Protein 2FI1 (pdb70)

Structure (mmCIF, N/CA/C/O backbone):
data_2FI1
#
_entry.id   2FI1
#
_cell.length_a   71.417
_cell.length_b   71.417
_cell.length_c   104.790
_cell.angle_alpha   90.00
_cell.angle_beta   90.00
_cell.angle_gamma   90.00
#
_symmetry.space_group_name_H-M   'I 41'
#
loop_
_entity.id
_entity.type
_entity.pdbx_description
1 polymer 'hydrolase, haloacid dehalogenase-like family'
2 non-polymer 'CALCIUM ION'
3 water water
#
loop_
_atom_site.group_PDB
_atom_site.id
_atom_site.type_symbol
_atom_site.label_atom_id
_atom_site.label_alt_id
_atom_site.label_comp_id
_atom_site.label_asym_id
_atom_site.label_entity_id
_atom_site.label_seq_id
_atom_site.pdbx_PDB_ins_code
_atom_site.Cartn_x
_atom_site.Cartn_y
_atom_site.Cartn_z
_atom_site.occupancy
_atom_site.B_iso_or_equiv
_atom_site.auth_seq_id
_atom_site.auth_comp_id
_atom_site.auth_asym_id
_atom_site.auth_atom_id
_atom_site.pdbx_PDB_model_num
ATOM 1 N N . MET A 1 4 ? 44.056 -5.833 -10.189 1.00 23.49 4 MET A N 1
ATOM 2 C CA . MET A 1 4 ? 44.519 -4.714 -9.307 1.00 23.21 4 MET A CA 1
ATOM 3 C C . MET A 1 4 ? 44.493 -5.167 -7.847 1.00 22.79 4 MET A C 1
ATOM 4 O O . MET A 1 4 ? 43.432 -5.201 -7.225 1.00 23.54 4 MET A O 1
ATOM 9 N N . LYS A 1 5 ? 45.667 -5.473 -7.303 1.00 22.12 5 LYS A N 1
ATOM 10 C CA . LYS A 1 5 ? 45.776 -6.230 -6.047 1.00 21.84 5 LYS A CA 1
ATOM 11 C C . LYS A 1 5 ? 45.320 -5.448 -4.803 1.00 19.61 5 LYS A C 1
ATOM 12 O O . LYS A 1 5 ? 44.705 -6.016 -3.898 1.00 20.90 5 LYS A O 1
ATOM 18 N N . TYR A 1 6 ? 45.609 -4.151 -4.768 1.00 15.76 6 TYR A N 1
ATOM 19 C CA . TYR A 1 6 ? 45.298 -3.318 -3.608 1.00 13.80 6 TYR A CA 1
ATOM 20 C C . TYR A 1 6 ? 44.534 -2.084 -4.034 1.00 12.52 6 TYR A C 1
ATOM 21 O O . TYR A 1 6 ? 44.777 -1.558 -5.112 1.00 12.52 6 TYR A O 1
ATOM 30 N N . HIS A 1 7 ? 43.640 -1.610 -3.168 1.00 11.64 7 HIS A N 1
ATOM 31 C CA . HIS A 1 7 ? 42.868 -0.390 -3.419 1.00 11.66 7 HIS A CA 1
ATOM 32 C C . HIS A 1 7 ? 43.554 0.841 -2.832 1.00 10.68 7 HIS A C 1
ATOM 33 O O . HIS A 1 7 ? 43.557 1.906 -3.448 1.00 10.24 7 HIS A O 1
ATOM 40 N N . ASP A 1 8 ? 44.118 0.673 -1.639 1.00 9.37 8 ASP A N 1
ATOM 41 C CA . ASP A 1 8 ? 44.658 1.768 -0.844 1.00 9.38 8 ASP A CA 1
ATOM 42 C C . ASP A 1 8 ? 46.149 1.585 -0.601 1.00 8.75 8 ASP A C 1
ATOM 43 O O . ASP A 1 8 ? 46.617 0.478 -0.343 1.00 9.27 8 ASP A O 1
ATOM 48 N N . TYR A 1 9 ? 46.877 2.689 -0.693 1.00 7.87 9 TYR A N 1
ATOM 49 C CA . TYR A 1 9 ? 48.323 2.700 -0.650 1.00 7.88 9 TYR A CA 1
ATOM 50 C C . TYR A 1 9 ? 48.733 3.721 0.401 1.00 7.74 9 TYR A C 1
ATOM 51 O O . TYR A 1 9 ? 48.413 4.899 0.267 1.00 8.12 9 TYR A O 1
ATOM 60 N N . ILE A 1 10 ? 49.384 3.255 1.462 1.00 7.62 10 ILE A N 1
ATOM 61 C CA . ILE A 1 10 ? 49.834 4.130 2.526 1.00 7.90 10 ILE A CA 1
ATOM 62 C C . ILE A 1 10 ? 51.343 4.277 2.382 1.00 7.55 10 ILE A C 1
ATOM 63 O O . ILE A 1 10 ? 52.096 3.329 2.622 1.00 7.81 10 ILE A O 1
ATOM 68 N N . TRP A 1 11 ? 51.763 5.475 2.008 1.00 7.28 11 TRP A N 1
ATOM 69 C CA . TRP A 1 11 ? 53.131 5.759 1.626 1.00 7.24 11 TRP A CA 1
ATOM 70 C C . TRP A 1 11 ? 53.941 6.410 2.729 1.00 7.94 11 TRP A C 1
ATOM 71 O O . TRP A 1 11 ? 53.407 7.065 3.627 1.00 8.17 11 TRP A O 1
ATOM 82 N N . ASP A 1 12 ? 55.233 6.208 2.587 1.00 8.00 12 ASP A N 1
ATOM 83 C CA . ASP A 1 12 ? 56.303 6.866 3.310 1.00 8.53 12 ASP A CA 1
ATOM 84 C C . ASP A 1 12 ? 56.900 7.905 2.349 1.00 8.71 12 ASP A C 1
ATOM 85 O O . ASP A 1 12 ? 56.920 7.686 1.143 1.00 9.01 12 ASP A O 1
ATOM 90 N N . LEU A 1 13 ? 57.375 9.034 2.869 1.00 8.95 13 LEU A N 1
ATOM 91 C CA . LEU A 1 13 ? 57.919 10.093 2.033 1.00 9.77 13 LEU A CA 1
ATOM 92 C C . LEU A 1 13 ? 59.417 9.867 1.803 1.00 9.57 13 LEU A C 1
ATOM 93 O O . LEU A 1 13 ? 59.812 9.358 0.774 1.00 9.13 13 LEU A O 1
ATOM 98 N N . GLY A 1 14 ? 60.247 10.207 2.782 1.00 9.84 14 GLY A N 1
ATOM 99 C CA . GLY A 1 14 ? 61.694 10.104 2.617 1.00 10.14 14 GLY A CA 1
ATOM 100 C C . GLY A 1 14 ? 62.127 8.678 2.363 1.00 9.62 14 GLY A C 1
ATOM 101 O O . GLY A 1 14 ? 61.759 7.773 3.111 1.00 10.15 14 GLY A O 1
ATOM 102 N N . GLY A 1 15 ? 62.911 8.471 1.312 1.00 9.34 15 GLY A N 1
ATOM 103 C CA . GLY A 1 15 ? 63.440 7.152 0.984 1.00 9.20 15 GLY A CA 1
ATOM 104 C C . GLY A 1 15 ? 62.511 6.250 0.181 1.00 9.25 15 GLY A C 1
ATOM 105 O O . GLY A 1 15 ? 62.912 5.153 -0.220 1.00 9.99 15 GLY A O 1
ATOM 106 N N . THR A 1 16 ? 61.284 6.711 -0.068 1.00 8.93 16 THR A N 1
ATOM 107 C CA . THR A 1 16 ? 60.291 5.932 -0.807 1.00 9.20 16 THR A CA 1
ATOM 108 C C . THR A 1 16 ? 59.762 6.769 -1.974 1.00 9.11 16 THR A C 1
ATOM 109 O O . THR A 1 16 ? 59.979 6.426 -3.131 1.00 9.89 16 THR A O 1
ATOM 113 N N . LEU A 1 17 ? 59.085 7.875 -1.681 1.00 8.70 17 LEU A N 1
ATOM 114 C CA . LEU A 1 17 ? 58.654 8.801 -2.739 1.00 9.24 17 LEU A CA 1
ATOM 115 C C . LEU A 1 17 ? 59.687 9.893 -2.997 1.00 9.16 17 LEU A C 1
ATOM 116 O O . LEU A 1 17 ? 59.943 10.255 -4.141 1.00 8.79 17 LEU A O 1
ATOM 121 N N . LEU A 1 18 ? 60.257 10.415 -1.915 1.00 8.83 18 LEU A N 1
ATOM 122 C CA . LEU A 1 18 ? 61.214 11.523 -1.975 1.00 8.45 18 LEU A CA 1
ATOM 123 C C . LEU A 1 18 ? 62.630 10.993 -1.815 1.00 8.59 18 LEU A C 1
ATOM 124 O O . LEU A 1 18 ? 62.925 10.308 -0.835 1.00 8.75 18 LEU A O 1
ATOM 129 N N . ASP A 1 19 ? 63.493 11.305 -2.785 1.00 8.38 19 ASP A N 1
ATOM 130 C CA . ASP A 1 19 ? 64.906 10.941 -2.708 1.00 8.91 19 ASP A CA 1
ATOM 131 C C . ASP A 1 19 ? 65.637 12.033 -1.916 1.00 9.13 19 ASP A C 1
ATOM 132 O O . ASP A 1 19 ? 66.406 12.829 -2.465 1.00 9.09 19 ASP A O 1
ATOM 137 N N . ASN A 1 20 ? 65.386 12.072 -0.611 1.00 8.96 20 ASN A N 1
ATOM 138 C CA . ASN A 1 20 ? 66.021 13.078 0.231 1.00 9.02 20 ASN A CA 1
ATOM 139 C C . ASN A 1 20 ? 67.532 12.896 0.284 1.00 9.16 20 ASN A C 1
ATOM 140 O O . ASN A 1 20 ? 68.262 13.876 0.459 1.00 8.91 20 ASN A O 1
ATOM 145 N N . TYR A 1 21 ? 68.026 11.671 0.142 1.00 8.77 21 TYR A N 1
ATOM 146 C CA . TYR A 1 21 ? 69.476 11.493 0.192 1.00 9.30 21 TYR A CA 1
ATOM 147 C C . TYR A 1 21 ? 70.153 12.087 -1.029 1.00 8.89 21 TYR A C 1
ATOM 148 O O . TYR A 1 21 ? 71.328 12.440 -0.959 1.00 8.53 21 TYR A O 1
ATOM 157 N N . GLU A 1 22 ? 69.433 12.247 -2.137 1.00 8.86 22 GLU A N 1
ATOM 158 C CA . GLU A 1 22 ? 70.039 12.880 -3.316 1.00 9.05 22 GLU A CA 1
ATOM 159 C C . GLU A 1 22 ? 70.289 14.370 -3.099 1.00 9.44 22 GLU A C 1
ATOM 160 O O . GLU A 1 22 ? 71.371 14.877 -3.405 1.00 9.55 22 GLU A O 1
ATOM 166 N N . THR A 1 23 ? 69.294 15.080 -2.583 1.00 9.30 23 THR A N 1
ATOM 167 C CA . THR A 1 23 ? 69.471 16.495 -2.310 1.00 9.85 23 THR A CA 1
ATOM 168 C C . THR A 1 23 ? 70.515 16.715 -1.205 1.00 9.72 23 THR A C 1
ATOM 169 O O . THR A 1 23 ? 71.329 17.641 -1.275 1.00 10.30 23 THR A O 1
ATOM 173 N N . SER A 1 24 ? 70.516 15.855 -0.190 1.00 8.81 24 SER A N 1
ATOM 174 C CA . SER A 1 24 ? 71.502 15.960 0.873 1.00 8.79 24 SER A CA 1
ATOM 175 C C . SER A 1 24 ? 72.908 15.668 0.358 1.00 8.90 24 SER A C 1
ATOM 176 O O . SER A 1 24 ? 73.853 16.373 0.708 1.00 8.43 24 SER A O 1
ATOM 179 N N . THR A 1 25 ? 73.044 14.666 -0.504 1.00 8.66 25 THR A N 1
ATOM 180 C CA . THR A 1 25 ? 74.346 14.343 -1.097 1.00 8.97 25 THR A CA 1
ATOM 181 C C . THR A 1 25 ? 74.869 15.510 -1.928 1.00 9.17 25 THR A C 1
ATOM 182 O O . THR A 1 25 ? 76.040 15.882 -1.823 1.00 9.27 25 THR A O 1
ATOM 186 N N . ALA A 1 26 ? 74.010 16.101 -2.741 1.00 9.81 26 ALA A N 1
ATOM 187 C CA . ALA A 1 26 ? 74.421 17.241 -3.543 1.00 10.05 26 ALA A CA 1
ATOM 188 C C . ALA A 1 26 ? 74.954 18.347 -2.645 1.00 10.23 26 ALA A C 1
ATOM 189 O O . ALA A 1 26 ? 76.029 18.901 -2.902 1.00 11.01 26 ALA A O 1
ATOM 191 N N . ALA A 1 27 ? 74.229 18.648 -1.573 1.00 10.23 27 ALA A N 1
ATOM 192 C CA . ALA A 1 27 ? 74.659 19.678 -0.616 1.00 10.08 27 ALA A CA 1
ATOM 193 C C . ALA A 1 27 ? 75.956 19.294 0.110 1.00 9.93 27 ALA A C 1
ATOM 194 O O . ALA A 1 27 ? 76.817 20.138 0.340 1.00 10.05 27 ALA A O 1
ATOM 196 N N . PHE A 1 28 ? 76.108 18.023 0.465 1.00 9.50 28 PHE A N 1
ATOM 197 C CA . PHE A 1 28 ? 77.278 17.567 1.208 1.00 10.07 28 PHE A CA 1
ATOM 198 C C . PHE A 1 28 ? 78.533 17.640 0.329 1.00 10.65 28 PHE A C 1
ATOM 199 O O . PHE A 1 28 ? 79.588 18.116 0.758 1.00 10.83 28 PHE A O 1
ATOM 207 N N . VAL A 1 29 ? 78.409 17.188 -0.912 1.00 10.93 29 VAL A N 1
ATOM 208 C CA . VAL A 1 29 ? 79.520 17.237 -1.867 1.00 11.91 29 VAL A CA 1
ATOM 209 C C . VAL A 1 29 ? 79.919 18.692 -2.138 1.00 12.77 29 VAL A C 1
ATOM 210 O O . VAL A 1 29 ? 81.110 19.023 -2.144 1.00 12.69 29 VAL A O 1
ATOM 214 N N . GLU A 1 30 ? 78.947 19.575 -2.337 1.00 13.70 30 GLU A N 1
ATOM 215 C CA . GLU A 1 30 ? 79.286 20.969 -2.608 1.00 15.74 30 GLU A CA 1
ATOM 216 C C . GLU A 1 30 ? 79.922 21.639 -1.389 1.00 15.00 30 GLU A C 1
ATOM 217 O O . GLU A 1 30 ? 80.831 22.469 -1.532 1.00 15.76 30 GLU A O 1
ATOM 223 N N . THR A 1 31 ? 79.486 21.266 -0.190 1.00 14.13 31 THR A N 1
ATOM 224 C CA . THR A 1 31 ? 80.081 21.808 1.037 1.00 13.53 31 THR A CA 1
ATOM 225 C C . THR A 1 31 ? 81.530 21.314 1.208 1.00 13.61 31 THR A C 1
ATOM 226 O O . THR A 1 31 ? 82.417 22.105 1.545 1.00 14.24 31 THR A O 1
ATOM 230 N N . LEU A 1 32 ? 81.787 20.032 0.955 1.00 13.34 32 LEU A N 1
ATOM 231 C CA . LEU A 1 32 ? 83.161 19.514 0.946 1.00 13.50 32 LEU A CA 1
ATOM 232 C C . LEU A 1 32 ? 84.071 20.305 0.004 1.00 14.43 32 LEU A C 1
ATOM 233 O O . LEU A 1 32 ? 85.229 20.587 0.346 1.00 14.54 32 LEU A O 1
ATOM 238 N N . ALA A 1 33 ? 83.547 20.682 -1.157 1.00 15.22 33 ALA A N 1
ATOM 239 C CA . ALA A 1 33 ? 84.348 21.393 -2.159 1.00 16.33 33 ALA A CA 1
ATOM 240 C C . ALA A 1 33 ? 84.810 22.755 -1.647 1.00 17.38 33 ALA A C 1
ATOM 241 O O . ALA A 1 33 ? 85.872 23.234 -2.051 1.00 17.53 33 ALA A O 1
ATOM 243 N N . LEU A 1 34 ? 84.034 23.370 -0.757 1.00 18.21 34 LEU A N 1
ATOM 244 C CA . LEU A 1 34 ? 84.422 24.648 -0.136 1.00 19.22 34 LEU A CA 1
ATOM 245 C C . LEU A 1 34 ? 85.721 24.519 0.651 1.00 19.52 34 LEU A C 1
ATOM 246 O O . LEU A 1 34 ? 86.455 25.503 0.811 1.00 20.47 34 LEU A O 1
ATOM 251 N N . TYR A 1 35 ? 85.997 23.319 1.152 1.00 19.69 35 TYR A N 1
ATOM 252 C CA . TYR A 1 35 ? 87.221 23.038 1.900 1.00 19.86 35 TYR A CA 1
ATOM 253 C C . TYR A 1 35 ? 88.308 22.398 1.024 1.00 20.00 35 TYR A C 1
ATOM 254 O O . TYR A 1 35 ? 89.335 21.941 1.537 1.00 21.02 35 TYR A O 1
ATOM 263 N N . GLY A 1 36 ? 88.089 22.371 -0.290 1.00 20.04 36 GLY A N 1
ATOM 264 C CA . GLY A 1 36 ? 89.046 21.784 -1.223 1.00 20.06 36 GLY A CA 1
ATOM 265 C C . GLY A 1 36 ? 89.028 20.267 -1.273 1.00 20.15 36 GLY A C 1
ATOM 266 O O . GLY A 1 36 ? 89.989 19.644 -1.733 1.00 20.48 36 GLY A O 1
ATOM 267 N N . ILE A 1 37 ? 87.928 19.665 -0.822 1.00 19.53 37 ILE A N 1
ATOM 268 C CA . ILE A 1 37 ? 87.813 18.217 -0.751 1.00 19.07 37 ILE A CA 1
ATOM 269 C C . ILE A 1 37 ? 86.814 17.708 -1.779 1.00 18.32 37 ILE A C 1
ATOM 270 O O . ILE A 1 37 ? 85.721 18.252 -1.914 1.00 18.04 37 ILE A O 1
ATOM 275 N N . THR A 1 38 ? 87.216 16.665 -2.506 1.00 17.81 38 THR A N 1
ATOM 276 C CA . THR A 1 38 ? 86.356 15.986 -3.463 1.00 17.59 38 THR A CA 1
ATOM 277 C C . THR A 1 38 ? 86.033 14.587 -2.950 1.00 16.27 38 THR A C 1
ATOM 278 O O . THR A 1 38 ? 86.929 13.827 -2.610 1.00 16.45 38 THR A O 1
ATOM 282 N N . GLN A 1 39 ? 84.743 14.259 -2.882 1.00 14.73 39 GLN A N 1
ATOM 283 C CA . GLN A 1 39 ? 84.308 12.887 -2.632 1.00 13.83 39 GLN A CA 1
ATOM 284 C C . GLN A 1 39 ? 83.204 12.549 -3.612 1.00 13.02 39 GLN A C 1
ATOM 285 O O . GLN A 1 39 ? 82.448 13.422 -4.045 1.00 13.09 39 GLN A O 1
ATOM 291 N N . ASP A 1 40 ? 83.115 11.273 -3.954 1.00 11.40 40 ASP A N 1
ATOM 292 C CA . ASP A 1 40 ? 82.172 10.815 -4.960 1.00 10.64 40 ASP A CA 1
ATOM 293 C C . ASP A 1 40 ? 80.741 10.708 -4.428 1.00 10.47 40 ASP A C 1
ATOM 294 O O . ASP A 1 40 ? 80.503 10.441 -3.246 1.00 9.67 40 ASP A O 1
ATOM 299 N N . HIS A 1 41 ? 79.797 10.890 -5.340 1.00 10.01 41 HIS A N 1
ATOM 300 C CA . HIS A 1 41 ? 78.374 10.823 -5.049 1.00 9.87 41 HIS A CA 1
ATOM 301 C C . HIS A 1 41 ? 77.963 9.567 -4.291 1.00 9.76 41 HIS A C 1
ATOM 302 O O . HIS A 1 41 ? 77.308 9.647 -3.251 1.00 9.41 41 HIS A O 1
ATOM 309 N N . ASP A 1 42 ? 78.318 8.396 -4.814 1.00 8.98 42 ASP A N 1
AT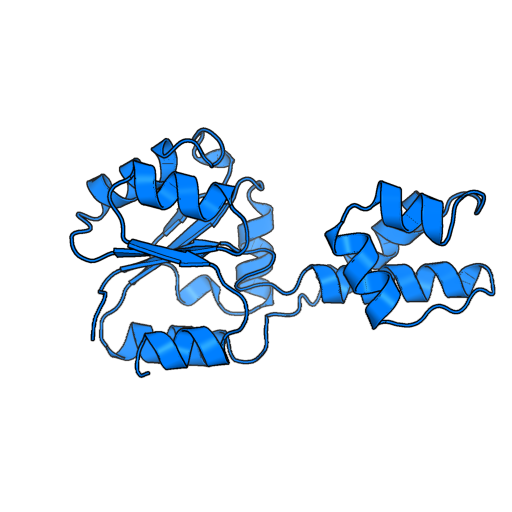OM 310 C CA . ASP A 1 42 ? 77.778 7.157 -4.268 1.00 9.35 42 ASP A CA 1
ATOM 311 C C . ASP A 1 42 ? 78.274 6.897 -2.846 1.00 8.82 42 ASP A C 1
ATOM 312 O O . ASP A 1 42 ? 77.523 6.384 -2.022 1.00 8.99 42 ASP A O 1
ATOM 317 N N . SER A 1 43 ? 79.520 7.256 -2.555 1.00 8.44 43 SER A N 1
ATOM 318 C CA . SER A 1 43 ? 80.064 7.082 -1.203 1.00 8.55 43 SER A CA 1
ATOM 319 C C . SER A 1 43 ? 79.364 7.980 -0.203 1.00 8.54 43 SER A C 1
ATOM 320 O O . SER A 1 43 ? 79.030 7.546 0.900 1.00 8.46 43 SER A O 1
ATOM 323 N N . VAL A 1 44 ? 79.177 9.236 -0.588 1.00 8.30 44 VAL A N 1
ATOM 324 C CA . VAL A 1 44 ? 78.533 10.215 0.280 1.00 8.38 44 VAL A CA 1
ATOM 325 C C . VAL A 1 44 ? 77.068 9.834 0.521 1.00 8.29 44 VAL A C 1
ATOM 326 O O . VAL A 1 44 ? 76.584 9.889 1.656 1.00 8.43 44 VAL A O 1
ATOM 330 N N . TYR A 1 45 ? 76.382 9.413 -0.529 1.00 8.29 45 TYR A N 1
ATOM 331 C CA . TYR A 1 45 ? 74.983 9.018 -0.444 1.00 8.26 45 TYR A CA 1
ATOM 332 C C . TYR A 1 45 ? 74.826 7.857 0.535 1.00 8.91 45 TYR A C 1
ATOM 333 O O . TYR A 1 45 ? 73.967 7.875 1.425 1.00 8.75 45 TYR A O 1
ATOM 342 N N . GLN A 1 46 ? 75.661 6.834 0.388 1.00 8.28 46 GLN A N 1
ATOM 343 C CA . GLN A 1 46 ? 75.581 5.683 1.268 1.00 8.63 46 GLN A CA 1
ATOM 344 C C . GLN A 1 46 ? 75.906 6.062 2.702 1.00 8.57 46 GLN A C 1
ATOM 345 O O . GLN A 1 46 ? 75.251 5.588 3.639 1.00 9.12 46 GLN A O 1
ATOM 351 N N . ALA A 1 47 ? 76.911 6.909 2.889 1.00 8.22 47 ALA A N 1
ATOM 352 C CA . ALA A 1 47 ? 77.274 7.345 4.236 1.00 8.49 47 ALA A CA 1
ATOM 353 C C . ALA A 1 47 ? 76.128 8.094 4.911 1.00 8.82 47 ALA A C 1
ATOM 354 O O . ALA A 1 47 ? 75.850 7.865 6.094 1.00 9.37 47 ALA A O 1
ATOM 356 N N . LEU A 1 48 ? 75.491 9.006 4.188 1.00 8.61 48 LEU A N 1
ATOM 357 C CA . LEU A 1 48 ? 74.337 9.736 4.729 1.00 9.09 48 LEU A CA 1
ATOM 358 C C . LEU A 1 48 ? 73.184 8.801 5.072 1.00 10.22 48 LEU A C 1
ATOM 359 O O . LEU A 1 48 ? 72.464 9.026 6.047 1.00 10.24 48 LEU A O 1
ATOM 364 N N . LYS A 1 49 ? 73.018 7.731 4.299 1.00 10.82 49 LYS A N 1
ATOM 365 C CA . LYS A 1 49 ? 71.973 6.739 4.578 1.00 12.46 49 LYS A CA 1
ATOM 366 C C . LYS A 1 49 ? 72.219 6.016 5.893 1.00 12.14 49 LYS A C 1
ATOM 367 O O . LYS A 1 49 ? 71.259 5.560 6.543 1.00 13.91 49 LYS A O 1
ATOM 373 N N . VAL A 1 50 ? 73.482 5.888 6.284 1.00 11.35 50 VAL A N 1
ATOM 374 C CA . VAL A 1 50 ? 73.826 5.399 7.618 1.00 11.52 50 VAL A CA 1
ATOM 375 C C . VAL A 1 50 ? 73.392 6.468 8.627 1.00 11.10 50 VAL A C 1
ATOM 376 O O . VAL A 1 50 ? 72.443 6.254 9.397 1.00 11.73 50 VAL A O 1
ATOM 380 N N . SER A 1 51 ? 74.076 7.609 8.625 1.00 10.06 51 SER A N 1
ATOM 381 C CA . SER A 1 51 ? 73.693 8.748 9.478 1.00 9.94 51 SER A CA 1
ATOM 382 C C . SER A 1 51 ? 74.526 9.948 9.106 1.00 9.56 51 SER A C 1
ATOM 383 O O . SER A 1 51 ? 75.612 9.824 8.526 1.00 9.49 51 SER A O 1
ATOM 386 N N . THR A 1 52 ? 74.037 11.131 9.454 1.00 9.12 52 THR A N 1
ATOM 387 C CA . THR A 1 52 ? 74.822 12.332 9.228 1.00 9.18 52 THR A CA 1
ATOM 388 C C . THR A 1 52 ? 76.096 12.335 10.079 1.00 9.36 52 THR A C 1
ATOM 389 O O . THR A 1 52 ? 77.156 12.680 9.574 1.00 9.38 52 THR A O 1
ATOM 393 N N . PRO A 1 53 ? 76.014 11.952 11.363 1.00 9.87 53 PRO A N 1
ATOM 394 C CA . PRO A 1 53 ? 77.269 11.884 12.108 1.00 10.20 53 PRO A CA 1
ATOM 395 C C . PRO A 1 53 ? 78.311 10.944 11.480 1.00 9.71 53 PRO A C 1
ATOM 396 O O . PRO A 1 53 ? 79.504 11.264 11.490 1.00 10.57 53 PRO A O 1
ATOM 400 N N . PHE A 1 54 ? 77.871 9.817 10.922 1.00 9.72 54 PHE A N 1
ATOM 401 C CA . PHE A 1 54 ? 78.816 8.905 10.260 1.00 9.60 54 PHE A CA 1
ATOM 402 C C . PHE A 1 54 ? 79.445 9.561 9.027 1.00 9.55 54 PHE A C 1
ATOM 403 O O . PHE A 1 54 ? 80.657 9.451 8.808 1.00 9.90 54 PHE A O 1
ATOM 411 N N . ALA A 1 55 ? 78.630 10.245 8.233 1.00 9.09 55 ALA A N 1
ATOM 412 C CA . ALA A 1 55 ? 79.147 10.916 7.050 1.00 9.09 55 ALA A CA 1
ATOM 413 C C . ALA A 1 55 ? 80.157 12.001 7.427 1.00 9.51 55 ALA A C 1
ATOM 414 O O . ALA A 1 55 ? 81.197 12.145 6.786 1.00 9.39 55 ALA A O 1
ATOM 416 N N . ILE A 1 56 ? 79.851 12.783 8.458 1.00 10.10 56 ILE A N 1
ATOM 417 C CA . ILE A 1 56 ? 80.764 13.843 8.897 1.00 10.83 56 ILE A CA 1
ATOM 418 C C . ILE A 1 56 ? 82.045 13.276 9.499 1.00 11.79 56 ILE A C 1
ATOM 419 O O . ILE A 1 56 ? 83.130 13.749 9.189 1.00 11.97 56 ILE A O 1
ATOM 424 N N . GLU A 1 57 ? 81.935 12.256 10.336 1.00 12.49 57 GLU A N 1
ATOM 425 C CA 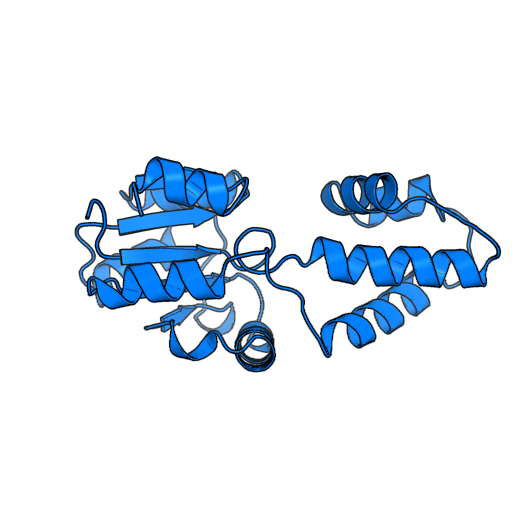. GLU A 1 57 ? 83.151 11.661 10.902 1.00 13.91 57 GLU A CA 1
ATOM 426 C C . GLU A 1 57 ? 84.022 11.033 9.813 1.00 13.46 57 GLU A C 1
ATOM 427 O O . GLU A 1 57 ? 85.252 11.036 9.919 1.00 14.12 57 GLU A O 1
ATOM 433 N N . THR A 1 58 ? 83.391 10.507 8.769 1.00 12.54 58 THR A N 1
ATOM 434 C CA . THR A 1 58 ? 84.123 9.851 7.675 1.00 12.58 58 THR A CA 1
ATOM 435 C C . THR A 1 58 ? 84.812 10.856 6.756 1.00 12.64 58 THR A C 1
ATOM 436 O O . THR A 1 58 ? 86.000 10.694 6.430 1.00 13.60 58 THR A O 1
ATOM 440 N N . PHE A 1 59 ? 84.089 11.899 6.357 1.00 11.97 59 PHE A N 1
ATOM 441 C CA . PHE A 1 59 ? 84.543 12.793 5.297 1.00 12.22 59 PHE A CA 1
ATOM 442 C C . PHE A 1 59 ? 84.941 14.194 5.766 1.00 12.69 59 PHE A C 1
ATOM 443 O O . PHE A 1 59 ? 85.670 14.883 5.048 1.00 13.33 59 PHE A O 1
ATOM 451 N N . ALA A 1 60 ? 84.460 14.630 6.935 1.00 13.49 60 ALA A N 1
ATOM 452 C CA . ALA A 1 60 ? 84.606 16.026 7.376 1.00 14.90 60 ALA A CA 1
ATOM 453 C C . ALA A 1 60 ? 84.842 16.184 8.885 1.00 16.03 60 ALA A C 1
ATOM 454 O O . ALA A 1 60 ? 84.317 17.116 9.488 1.00 16.11 60 ALA A O 1
ATOM 456 N N . PRO A 1 61 ? 85.641 15.291 9.494 1.00 18.08 61 PRO A N 1
ATOM 457 C CA . PRO A 1 61 ? 85.707 15.266 10.963 1.00 19.42 61 PRO A CA 1
ATOM 458 C C . PRO A 1 61 ? 86.209 16.551 11.619 1.00 20.99 61 PRO A C 1
ATOM 459 O O . PRO A 1 61 ? 85.730 16.906 12.698 1.00 21.36 61 PRO A O 1
ATOM 463 N N . ASN A 1 62 ? 87.143 17.244 10.972 1.00 22.27 62 ASN A N 1
ATOM 464 C CA . ASN A 1 62 ? 87.743 18.460 11.540 1.00 23.54 62 ASN A CA 1
ATOM 465 C C . ASN A 1 62 ? 87.598 19.677 10.631 1.00 23.68 62 ASN A C 1
ATOM 466 O O . ASN A 1 62 ? 88.407 20.610 10.682 1.00 24.48 62 ASN A O 1
ATOM 471 N N . LEU A 1 63 ? 86.561 19.683 9.798 1.00 23.02 63 LEU A N 1
ATOM 472 C CA . LEU A 1 63 ? 86.277 20.835 8.962 1.00 22.71 63 LEU A CA 1
ATOM 473 C C . LEU A 1 63 ? 85.440 21.833 9.758 1.00 23.28 63 LEU A C 1
ATOM 474 O O . LEU A 1 63 ? 84.328 21.518 10.202 1.00 23.12 63 LEU A O 1
ATOM 479 N N . GLU A 1 64 ? 85.985 23.033 9.944 1.00 23.47 64 GLU A N 1
ATOM 480 C CA . GLU A 1 64 ? 85.371 24.038 10.809 1.00 23.97 64 GLU A CA 1
ATOM 481 C C . GLU A 1 64 ? 84.090 24.593 10.188 1.00 22.97 64 GLU A C 1
ATOM 482 O O . GLU A 1 64 ? 84.092 24.996 9.031 1.00 23.30 64 GLU A O 1
ATOM 488 N N . ASN A 1 65 ? 83.012 24.618 10.977 1.00 22.55 65 ASN A N 1
ATOM 489 C CA . ASN A 1 65 ? 81.693 25.117 10.543 1.00 21.84 65 ASN A CA 1
ATOM 490 C C . ASN A 1 65 ? 81.029 24.272 9.448 1.00 20.00 65 ASN A C 1
ATOM 491 O O . ASN A 1 65 ? 80.119 24.755 8.773 1.00 19.70 65 ASN A O 1
ATOM 496 N N . PHE A 1 66 ? 81.474 23.030 9.267 1.00 18.10 66 PHE A N 1
ATOM 497 C CA . PHE A 1 66 ? 80.991 22.224 8.142 1.00 16.56 66 PHE A CA 1
ATOM 498 C C . PHE A 1 66 ? 79.493 21.972 8.237 1.00 15.95 66 PHE A C 1
ATOM 499 O O . PHE A 1 66 ? 78.763 22.217 7.277 1.00 14.87 66 PHE A O 1
ATOM 507 N N . LEU A 1 67 ? 79.040 21.479 9.387 1.00 15.74 67 LEU A N 1
ATOM 508 C CA . LEU A 1 67 ? 77.624 21.109 9.543 1.00 15.73 67 LEU A CA 1
ATOM 509 C C . LEU A 1 67 ? 76.712 22.286 9.246 1.00 15.85 67 LEU A C 1
ATOM 510 O O . LEU A 1 67 ? 75.729 22.157 8.525 1.00 14.87 67 LEU A O 1
ATOM 515 N N . GLU A 1 68 ? 77.032 23.440 9.815 1.00 16.52 68 GLU A N 1
ATOM 516 C CA . GLU A 1 68 ? 76.213 24.620 9.624 1.00 17.24 68 GLU A CA 1
ATOM 517 C C . GLU A 1 68 ? 76.090 24.991 8.151 1.00 16.85 68 GLU A C 1
ATOM 518 O O . GLU A 1 68 ? 74.998 25.282 7.663 1.00 17.14 68 GLU A O 1
ATOM 524 N N . LYS A 1 69 ? 77.218 24.983 7.445 1.00 16.64 69 LYS A N 1
ATOM 525 C CA . LYS A 1 69 ? 77.238 25.314 6.028 1.00 16.57 69 LYS A CA 1
ATOM 526 C C . LYS A 1 69 ? 76.534 24.239 5.207 1.00 15.18 69 LYS A C 1
ATOM 527 O O . LYS A 1 69 ? 75.805 24.551 4.270 1.00 14.88 69 LYS A O 1
ATOM 533 N N . TYR A 1 70 ? 76.743 22.979 5.578 1.00 13.57 70 TYR A N 1
ATOM 534 C CA . TYR A 1 70 ? 76.044 21.867 4.929 1.00 12.95 70 TYR A CA 1
ATOM 535 C C . TYR A 1 70 ? 74.522 22.015 5.039 1.00 12.86 70 TYR A C 1
ATOM 536 O O . TYR A 1 70 ? 73.810 21.857 4.043 1.00 12.77 70 TYR A O 1
ATOM 545 N N . LYS A 1 71 ? 74.024 22.323 6.239 1.00 13.19 71 LYS A N 1
ATOM 546 C CA . LYS A 1 71 ? 72.576 22.456 6.444 1.00 13.50 71 LYS A CA 1
ATOM 547 C C . LYS A 1 71 ? 71.991 23.610 5.634 1.00 14.56 71 LYS A C 1
ATOM 548 O O . LYS A 1 71 ? 70.875 23.510 5.114 1.00 14.19 71 LYS A O 1
ATOM 554 N N . GLU A 1 72 ? 72.743 24.699 5.516 1.00 15.72 72 GLU A N 1
ATOM 555 C CA . GLU A 1 72 ? 72.308 25.810 4.678 1.00 17.32 72 GLU A CA 1
ATOM 556 C C . GLU A 1 72 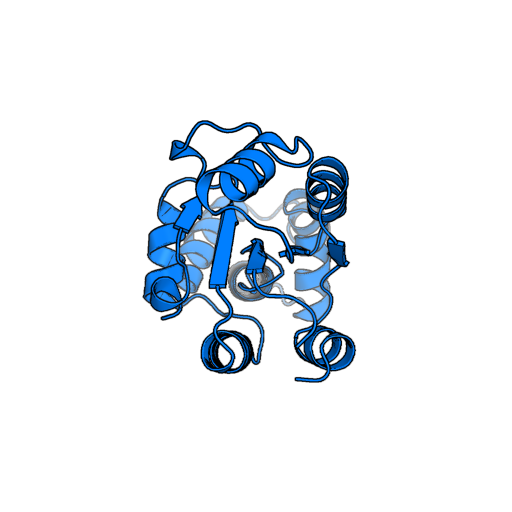? 72.235 25.389 3.209 1.00 16.46 72 GLU A C 1
ATOM 557 O O . GLU A 1 72 ? 71.255 25.667 2.522 1.00 16.49 72 GLU A O 1
ATOM 563 N N . ASN A 1 73 ? 73.258 24.684 2.735 1.00 15.89 73 ASN A N 1
ATOM 564 C CA . ASN A 1 73 ? 73.256 24.187 1.363 1.00 15.41 73 ASN A CA 1
ATOM 565 C C . ASN A 1 73 ? 72.151 23.157 1.118 1.00 14.79 73 ASN A C 1
ATOM 566 O O . ASN A 1 73 ? 71.563 23.121 0.040 1.00 14.57 73 ASN A O 1
ATOM 571 N N . GLU A 1 74 ? 71.861 22.338 2.126 1.00 13.93 74 GLU A N 1
ATOM 572 C CA . GLU A 1 74 ? 70.791 21.350 2.019 1.00 13.99 74 GLU A CA 1
ATOM 573 C C . GLU A 1 74 ? 69.427 22.033 1.893 1.00 14.26 74 GLU A C 1
ATOM 574 O O . GLU A 1 74 ? 68.601 21.626 1.084 1.00 13.88 74 GLU A O 1
ATOM 580 N N . ALA A 1 75 ? 69.191 23.064 2.699 1.00 14.64 75 ALA A N 1
ATOM 581 C CA . ALA A 1 75 ? 67.942 23.818 2.601 1.00 15.23 75 ALA A CA 1
ATOM 582 C C . ALA A 1 75 ? 67.771 24.404 1.205 1.00 15.65 75 ALA A C 1
ATOM 583 O O . ALA A 1 75 ? 66.673 24.379 0.643 1.00 15.85 75 ALA A O 1
ATOM 585 N N . ARG A 1 76 ? 68.858 24.917 0.636 1.00 16.17 76 ARG A N 1
ATOM 586 C CA . ARG A 1 76 ? 68.825 25.425 -0.736 1.00 16.98 76 ARG A CA 1
ATOM 587 C C . ARG A 1 76 ? 68.468 24.346 -1.756 1.00 16.21 76 ARG A C 1
ATOM 588 O O . ARG A 1 76 ? 67.650 24.567 -2.644 1.00 15.91 76 ARG A O 1
ATOM 596 N N . GLU A 1 77 ? 69.079 23.173 -1.635 1.00 15.64 77 GLU A N 1
ATOM 597 C CA . GLU A 1 77 ? 68.726 22.058 -2.511 1.00 15.48 77 GLU A CA 1
ATOM 598 C C . GLU A 1 77 ? 67.248 21.702 -2.405 1.00 14.45 77 GLU A C 1
ATOM 599 O O . GLU A 1 77 ? 66.608 21.385 -3.417 1.00 13.81 77 GLU A O 1
ATOM 605 N N . LEU A 1 78 ? 66.712 21.751 -1.187 1.00 14.25 78 LEU A N 1
ATOM 606 C CA . LEU A 1 78 ? 65.317 21.383 -0.939 1.00 14.40 78 LEU A CA 1
ATOM 607 C C . LEU A 1 78 ? 64.319 22.438 -1.421 1.00 14.51 78 LEU A C 1
ATOM 608 O O . LEU A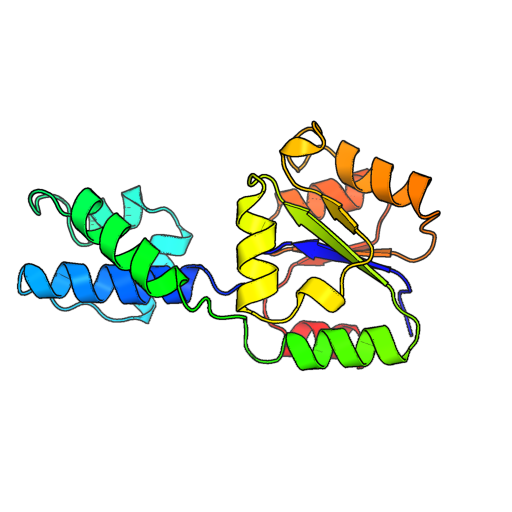 1 78 ? 63.112 22.219 -1.341 1.00 14.39 78 LEU A O 1
ATOM 613 N N . GLU A 1 79 ? 64.807 23.568 -1.931 1.00 14.86 79 GLU A N 1
ATOM 614 C CA . GLU A 1 79 ? 63.920 24.454 -2.691 1.00 15.79 79 GLU A CA 1
ATOM 615 C C . GLU A 1 79 ? 63.397 23.736 -3.938 1.00 15.21 79 GLU A C 1
ATOM 616 O O . GLU A 1 79 ? 62.339 24.087 -4.465 1.00 15.51 79 GLU A O 1
ATOM 622 N N . HIS A 1 80 ? 64.139 22.731 -4.405 1.00 14.59 80 HIS A N 1
ATOM 623 C CA . HIS A 1 80 ? 63.718 21.894 -5.519 1.00 14.31 80 HIS A CA 1
ATOM 624 C C . HIS A 1 80 ? 63.947 20.431 -5.153 1.00 13.33 80 HIS A C 1
ATOM 625 O O . HIS A 1 80 ? 64.918 19.814 -5.597 1.00 13.28 80 HIS A O 1
ATOM 632 N N . PRO A 1 81 ? 63.037 19.867 -4.341 1.00 12.35 81 PRO A N 1
ATOM 633 C CA . PRO A 1 81 ? 63.231 18.479 -3.920 1.00 11.76 81 PRO A CA 1
ATOM 634 C C . PRO A 1 81 ? 63.171 17.517 -5.103 1.00 11.38 81 PRO A C 1
ATOM 635 O O . PRO A 1 81 ? 62.592 17.844 -6.143 1.00 11.68 81 PRO A O 1
ATOM 639 N N . ILE A 1 82 ? 63.772 16.348 -4.942 1.00 10.63 82 ILE A N 1
ATOM 640 C CA . ILE A 1 82 ? 63.888 15.363 -6.003 1.00 10.70 82 ILE A CA 1
ATOM 641 C C . ILE A 1 82 ? 63.142 14.096 -5.601 1.00 10.29 82 ILE A C 1
ATOM 642 O O . ILE A 1 82 ? 63.459 13.487 -4.585 1.00 9.92 82 ILE A O 1
ATOM 647 N N . LEU A 1 83 ? 62.136 13.714 -6.384 1.00 10.18 83 LEU A N 1
ATOM 648 C CA . LEU A 1 83 ? 61.433 12.444 -6.176 1.00 10.24 83 LEU A CA 1
ATOM 649 C C . LEU A 1 83 ? 62.275 11.297 -6.710 1.00 10.64 83 LEU A C 1
ATOM 650 O O . LEU A 1 83 ? 63.150 11.509 -7.555 1.00 11.60 83 LEU A O 1
ATOM 655 N N . PHE A 1 84 ? 62.003 10.075 -6.260 1.00 11.19 84 PHE A N 1
ATOM 656 C CA . PHE A 1 84 ? 62.572 8.923 -6.952 1.00 11.98 84 PHE A CA 1
ATOM 657 C C . PHE A 1 84 ? 62.044 8.881 -8.378 1.00 12.68 84 PHE A C 1
ATOM 658 O O . PHE A 1 84 ? 60.917 9.312 -8.645 1.00 11.98 84 PHE A O 1
ATOM 666 N N . GLU A 1 85 ? 62.861 8.384 -9.301 1.00 13.45 85 GLU A N 1
ATOM 667 C CA . GLU A 1 85 ? 62.487 8.342 -10.701 1.00 14.28 85 GLU A CA 1
ATOM 668 C C . GLU A 1 85 ? 61.217 7.524 -10.869 1.00 12.99 85 GLU A C 1
ATOM 669 O O . GLU A 1 85 ? 61.138 6.425 -10.359 1.00 13.81 85 GLU A O 1
ATOM 675 N N . GLY A 1 86 ? 60.230 8.083 -11.562 1.00 12.06 86 GLY A N 1
ATOM 676 C CA . GLY A 1 86 ? 59.015 7.343 -11.887 1.00 11.05 86 GLY A CA 1
ATOM 677 C C . GLY A 1 86 ? 57.892 7.441 -10.870 1.00 10.06 86 GLY A C 1
ATOM 678 O O . GLY A 1 86 ? 56.844 6.848 -11.062 1.00 9.71 86 GLY A O 1
ATOM 679 N N . VAL A 1 87 ? 58.083 8.197 -9.793 1.00 9.30 87 VAL A N 1
ATOM 680 C CA . VAL A 1 87 ? 57.042 8.312 -8.771 1.00 8.85 87 VAL A CA 1
ATOM 681 C C . VAL A 1 87 ? 55.712 8.843 -9.298 1.00 8.55 87 VAL A C 1
ATOM 682 O O . VAL A 1 87 ? 54.670 8.235 -9.071 1.00 7.87 87 VAL A O 1
ATOM 686 N N . SER A 1 88 ? 55.728 9.982 -9.979 1.00 9.37 88 SER A N 1
ATOM 687 C CA . SER A 1 88 ? 54.453 10.594 -10.361 1.00 10.01 88 SER A CA 1
ATOM 688 C C . SER A 1 88 ? 53.662 9.706 -11.331 1.00 9.43 88 SER A C 1
ATOM 689 O O . SER A 1 88 ? 52.437 9.592 -11.212 1.00 9.09 88 SER A O 1
ATOM 692 N N . ASP A 1 89 ? 54.360 9.020 -12.235 1.00 8.94 89 ASP A N 1
ATOM 693 C CA . ASP A 1 89 ? 53.691 8.090 -13.150 1.00 9.03 89 ASP A CA 1
ATOM 694 C C . ASP A 1 89 ? 53.061 6.902 -12.422 1.00 8.56 89 ASP A C 1
ATOM 695 O O . ASP A 1 89 ? 52.014 6.408 -12.811 1.00 9.14 89 ASP A O 1
ATOM 700 N N . LEU A 1 90 ? 53.723 6.399 -11.375 1.00 8.47 90 LEU A N 1
ATOM 701 C CA . LEU A 1 90 ? 53.160 5.286 -10.623 1.00 8.38 90 LEU A CA 1
ATOM 702 C C . LEU A 1 90 ? 51.929 5.729 -9.845 1.00 7.64 90 LEU A C 1
ATOM 703 O O . LEU A 1 90 ? 50.918 5.034 -9.829 1.00 7.35 90 LEU A O 1
ATOM 708 N N . LEU A 1 91 ? 52.021 6.886 -9.194 1.00 7.62 91 LEU A N 1
ATOM 709 C CA . LEU A 1 91 ? 50.863 7.417 -8.493 1.00 7.56 91 LEU A CA 1
ATOM 710 C C . LEU A 1 91 ? 49.667 7.555 -9.453 1.00 7.47 91 LEU A C 1
ATOM 711 O O . LEU A 1 91 ? 48.538 7.198 -9.122 1.00 7.29 91 LEU A O 1
ATOM 716 N N . GLU A 1 92 ? 49.944 8.036 -10.662 1.00 8.03 92 GLU A N 1
ATOM 717 C CA . GLU A 1 92 ? 48.879 8.206 -11.656 1.00 8.46 92 GLU A CA 1
ATOM 718 C C . GLU A 1 92 ? 48.281 6.881 -12.118 1.00 8.55 92 GLU A C 1
ATOM 719 O O . GLU A 1 92 ? 47.061 6.745 -12.199 1.00 8.75 92 GLU A O 1
ATOM 725 N N . ASP A 1 93 ? 49.133 5.890 -12.395 1.00 8.06 93 ASP A N 1
ATOM 726 C CA . ASP A 1 93 ? 48.617 4.606 -12.836 1.00 8.82 93 ASP A CA 1
ATOM 727 C C . ASP A 1 93 ? 47.702 3.996 -11.777 1.00 8.95 93 ASP A C 1
ATOM 728 O O . ASP A 1 93 ? 46.685 3.397 -12.084 1.00 9.27 93 ASP A O 1
ATOM 733 N N . ILE A 1 94 ? 48.070 4.130 -10.505 1.00 8.30 94 ILE A N 1
ATOM 734 C CA . ILE A 1 94 ? 47.237 3.623 -9.421 1.00 8.45 94 ILE A CA 1
ATOM 735 C C . ILE A 1 94 ? 45.921 4.399 -9.299 1.00 8.41 94 ILE A C 1
ATOM 736 O O . ILE A 1 94 ? 44.841 3.806 -9.144 1.00 9.06 94 ILE A O 1
ATOM 741 N N . SER A 1 95 ? 46.009 5.724 -9.340 1.00 9.17 95 SER A N 1
ATOM 742 C CA . SER A 1 95 ? 44.811 6.551 -9.244 1.00 8.94 95 SER A CA 1
ATOM 743 C C . SER A 1 95 ? 43.856 6.296 -10.412 1.00 9.94 95 SER A C 1
ATOM 744 O O . SER A 1 95 ? 42.641 6.351 -10.242 1.00 10.16 95 SER A O 1
ATOM 747 N N . ASN A 1 96 ? 44.415 5.990 -11.582 1.00 10.13 96 ASN A N 1
ATOM 748 C CA . ASN A 1 96 ? 43.586 5.656 -12.745 1.00 11.43 96 ASN A CA 1
ATOM 749 C C . ASN A 1 96 ? 42.775 4.384 -12.574 1.00 12.05 96 ASN A C 1
ATOM 750 O O . ASN A 1 96 ? 41.765 4.204 -13.261 1.00 13.40 96 ASN A O 1
ATOM 755 N N . GLN A 1 97 ? 43.187 3.501 -11.671 1.00 12.11 97 GLN A N 1
ATOM 756 C CA . GLN A 1 97 ? 42.407 2.298 -11.346 1.00 12.16 97 GLN A CA 1
ATOM 757 C C . GLN A 1 97 ? 41.511 2.473 -10.126 1.00 12.49 97 GLN A C 1
ATOM 758 O O . GLN A 1 97 ? 41.006 1.495 -9.580 1.00 13.97 97 GLN A O 1
ATOM 764 N N . GLY A 1 98 ? 41.312 3.714 -9.697 1.00 12.00 98 GLY A N 1
ATOM 765 C CA . GLY A 1 98 ? 40.453 3.998 -8.559 1.00 12.01 98 GLY A CA 1
A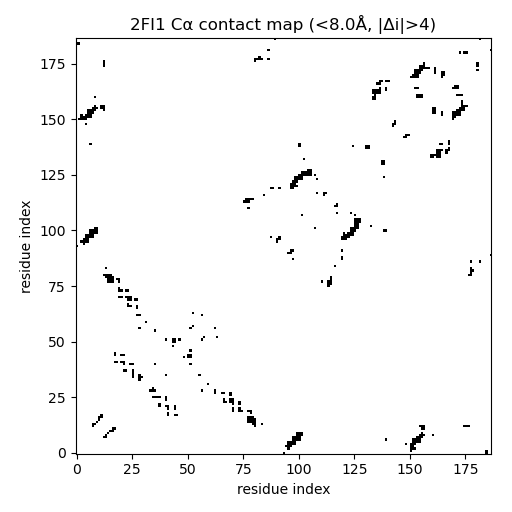TOM 766 C C . GLY A 1 98 ? 41.152 3.862 -7.216 1.00 11.94 98 GLY A C 1
ATOM 767 O O . GLY A 1 98 ? 40.505 3.926 -6.168 1.00 13.09 98 GLY A O 1
ATOM 768 N N . GLY A 1 99 ? 42.470 3.691 -7.229 1.00 11.41 99 GLY A N 1
ATOM 769 C CA . GLY A 1 99 ? 43.217 3.583 -5.984 1.00 10.90 99 GLY A CA 1
ATOM 770 C C . GLY A 1 99 ? 43.262 4.896 -5.238 1.00 10.13 99 GLY A C 1
ATOM 771 O O . GLY A 1 99 ? 43.075 5.962 -5.824 1.00 11.68 99 GLY A O 1
ATOM 772 N N . ARG A 1 100 ? 43.477 4.800 -3.931 1.00 9.32 100 ARG A N 1
ATOM 773 C CA . ARG A 1 100 ? 43.666 5.967 -3.075 1.00 8.52 100 ARG A CA 1
ATOM 774 C C . ARG A 1 100 ? 45.054 5.913 -2.468 1.00 7.82 100 ARG A C 1
ATOM 775 O O . ARG A 1 100 ? 45.577 4.831 -2.182 1.00 7.86 100 ARG A O 1
ATOM 783 N N . HIS A 1 101 ? 45.620 7.101 -2.255 1.00 7.64 101 HIS A N 1
ATOM 784 C CA . HIS A 1 101 ? 46.933 7.279 -1.680 1.00 7.35 101 HIS A CA 1
ATOM 785 C C . HIS A 1 101 ? 46.814 8.029 -0.373 1.00 6.90 101 HIS A C 1
ATOM 786 O O . HIS A 1 101 ? 46.082 9.003 -0.271 1.00 7.04 101 HIS A O 1
ATOM 793 N N . PHE A 1 102 ? 47.580 7.576 0.610 1.00 6.97 102 PHE A N 1
ATOM 794 C CA . PHE A 1 102 ? 47.706 8.230 1.905 1.00 7.05 102 PHE A CA 1
ATOM 795 C C . PHE A 1 102 ? 49.180 8.378 2.198 1.00 7.44 102 PHE A C 1
ATOM 796 O O . PHE A 1 102 ? 50.007 7.654 1.646 1.00 7.60 102 PHE A O 1
ATOM 804 N N . LEU A 1 103 ? 49.524 9.313 3.075 1.00 7.69 103 LEU A N 1
ATOM 805 C CA . LEU A 1 103 ? 50.921 9.501 3.464 1.00 8.22 103 LEU A CA 1
ATOM 806 C C . LEU A 1 103 ? 51.000 9.606 4.970 1.00 7.52 103 LEU A C 1
ATOM 807 O O . LEU A 1 103 ? 50.195 10.321 5.569 1.00 8.12 103 LEU A O 1
ATOM 812 N N . VAL A 1 104 ? 51.939 8.877 5.576 1.00 7.63 104 VAL A N 1
ATOM 813 C CA . VAL A 1 104 ? 52.211 9.008 7.010 1.00 8.09 104 VAL A CA 1
ATOM 814 C C . VAL A 1 104 ? 53.652 9.448 7.187 1.00 8.20 104 VAL A C 1
ATOM 815 O O . VAL A 1 104 ? 54.575 8.794 6.693 1.00 8.33 104 VAL A O 1
ATOM 819 N N . SER A 1 105 ? 53.822 10.560 7.899 1.00 8.51 105 SER A N 1
ATOM 820 C CA . SER A 1 105 ? 55.141 11.098 8.199 1.00 9.07 105 SER A CA 1
ATOM 821 C C . SER A 1 105 ? 55.210 11.484 9.668 1.00 8.55 105 SER A C 1
ATOM 822 O O . SER A 1 105 ? 54.223 11.900 10.262 1.00 8.63 105 SER A O 1
ATOM 825 N N . HIS A 1 106 ? 56.413 11.363 10.212 1.00 8.50 106 HIS A N 1
ATOM 826 C CA . HIS A 1 106 ? 56.717 11.857 11.551 1.00 8.39 106 HIS A CA 1
ATOM 827 C C . HIS A 1 106 ? 57.103 13.323 11.554 1.00 9.30 106 HIS A C 1
ATOM 828 O O . HIS A 1 106 ? 57.214 13.911 12.628 1.00 9.29 106 HIS A O 1
ATOM 835 N N . ARG A 1 107 ? 57.362 13.886 10.379 1.00 9.65 107 ARG A N 1
ATOM 836 C CA . ARG A 1 107 ? 57.777 15.275 10.272 1.00 10.20 107 ARG A CA 1
ATOM 837 C C . ARG A 1 107 ? 56.583 16.189 10.477 1.00 10.97 107 ARG A C 1
ATOM 838 O O . ARG A 1 107 ? 55.421 15.759 10.407 1.00 11.18 107 ARG A O 1
ATOM 846 N N . ASN A 1 108 ? 56.866 17.461 10.742 1.00 11.64 108 ASN A N 1
ATOM 847 C CA . ASN A 1 108 ? 55.828 18.461 10.912 1.00 12.08 108 ASN A CA 1
ATOM 848 C C . ASN A 1 108 ? 55.249 18.893 9.551 1.00 12.55 108 ASN A C 1
ATOM 849 O O . ASN A 1 108 ? 55.497 18.253 8.535 1.00 12.43 108 ASN A O 1
ATOM 854 N N . ASP A 1 109 ? 54.490 19.979 9.542 1.00 13.93 109 ASP A N 1
ATOM 855 C CA . ASP A 1 109 ? 53.770 20.377 8.330 1.00 15.08 109 ASP A CA 1
ATOM 856 C C . ASP A 1 109 ? 54.663 20.878 7.165 1.00 16.12 109 ASP A C 1
ATOM 857 O O . ASP A 1 109 ? 54.133 21.227 6.113 1.00 16.15 109 ASP A O 1
ATOM 862 N N . GLN A 1 110 ? 55.995 20.883 7.305 1.00 17.16 110 GLN A N 1
ATOM 863 C CA . GLN A 1 110 ? 56.892 21.065 6.131 1.00 17.73 110 GLN A CA 1
ATOM 864 C C . GLN A 1 110 ? 56.677 19.991 5.057 1.00 17.33 110 GLN A C 1
ATOM 865 O O . GLN A 1 110 ? 56.900 20.218 3.861 1.00 17.14 110 GLN A O 1
ATOM 871 N N . VAL A 1 111 ? 56.266 18.810 5.488 1.00 15.85 111 VAL A N 1
ATOM 872 C CA . VAL A 1 111 ? 55.874 17.737 4.573 1.00 15.78 111 VAL A CA 1
ATOM 873 C C . VAL A 1 111 ? 54.976 18.301 3.492 1.00 15.11 111 VAL A C 1
ATOM 874 O O . VAL A 1 111 ? 55.113 17.967 2.318 1.00 14.99 111 VAL A O 1
ATOM 878 N N . LEU A 1 112 ? 54.049 19.164 3.883 1.00 13.77 112 LEU A N 1
ATOM 879 C CA . LEU A 1 112 ? 53.050 19.628 2.951 1.00 13.43 112 LEU A CA 1
ATOM 880 C C . LEU A 1 112 ? 53.700 20.480 1.868 1.00 13.07 112 LEU A C 1
ATOM 881 O O . LEU A 1 112 ? 53.315 20.391 0.702 1.00 12.64 112 LEU A O 1
ATOM 886 N N . GLU A 1 113 ? 54.691 21.286 2.249 1.00 12.34 113 GLU A N 1
ATOM 887 C CA . GLU A 1 113 ? 55.447 22.098 1.286 1.00 12.96 113 GLU A CA 1
ATOM 888 C C . GLU A 1 113 ? 56.194 21.243 0.278 1.00 11.36 113 GLU A C 1
ATOM 889 O O . GLU A 1 113 ? 56.254 21.566 -0.903 1.00 10.58 113 GLU A O 1
ATOM 895 N N . ILE A 1 114 ? 56.785 20.156 0.746 1.00 10.08 114 ILE A N 1
ATOM 896 C CA . ILE A 1 114 ? 57.504 19.248 -0.137 1.00 9.94 114 ILE A CA 1
ATOM 897 C C . ILE A 1 114 ? 56.564 18.644 -1.182 1.00 9.30 114 ILE A C 1
ATOM 898 O O . ILE A 1 114 ? 56.920 18.543 -2.353 1.00 9.02 114 ILE A O 1
ATOM 903 N N . LEU A 1 115 ? 55.369 18.249 -0.763 1.00 8.90 115 LEU A N 1
ATOM 904 C CA . LEU A 1 115 ? 54.387 17.670 -1.685 1.00 8.91 115 LEU A CA 1
ATOM 905 C C . LEU A 1 115 ? 53.926 18.679 -2.736 1.00 9.19 115 LEU A C 1
ATOM 906 O O . LEU A 1 115 ? 53.644 18.311 -3.879 1.00 8.96 115 LEU A O 1
ATOM 911 N N . GLU A 1 116 ? 53.847 19.947 -2.360 1.00 9.59 116 GLU A N 1
ATOM 912 C CA . GLU A 1 116 ? 53.522 21.008 -3.311 1.00 10.87 116 GLU A CA 1
ATOM 913 C C . GLU A 1 116 ? 54.669 21.248 -4.295 1.00 10.79 116 GLU A C 1
ATOM 914 O O . GLU A 1 116 ? 54.462 21.323 -5.512 1.00 11.33 116 GLU A O 1
ATOM 920 N N . LYS A 1 117 ? 55.887 21.371 -3.782 1.00 10.81 117 LYS A N 1
ATOM 921 C CA . LYS A 1 117 ? 57.035 21.648 -4.632 1.00 11.18 117 LYS A CA 1
ATOM 922 C C . LYS A 1 117 ? 57.288 20.535 -5.642 1.00 11.03 117 LYS A C 1
ATOM 923 O O . LYS A 1 117 ? 57.773 20.801 -6.744 1.00 11.69 117 LYS A O 1
ATOM 929 N N . THR A 1 118 ? 56.970 19.296 -5.273 1.00 9.73 118 THR A N 1
ATOM 930 C CA . THR A 1 118 ? 57.152 18.144 -6.163 1.00 9.03 118 THR A CA 1
ATOM 931 C C . THR A 1 118 ? 55.888 17.780 -6.949 1.00 9.28 118 THR A C 1
ATOM 932 O O . THR A 1 118 ? 55.880 16.791 -7.692 1.00 9.38 118 THR A O 1
ATOM 936 N N . SER A 1 119 ? 54.839 18.580 -6.791 1.00 8.65 119 SER A N 1
ATOM 937 C CA . SER A 1 119 ? 53.591 18.418 -7.544 1.00 8.82 119 SER A CA 1
ATOM 938 C C . SER A 1 119 ? 52.967 17.034 -7.385 1.00 8.65 119 SER A C 1
ATOM 939 O O . SER A 1 119 ? 52.408 16.486 -8.338 1.00 8.72 119 SER A O 1
ATOM 942 N N . ILE A 1 120 ? 53.032 16.474 -6.184 1.00 8.52 120 ILE A N 1
ATOM 943 C CA . ILE A 1 120 ? 52.277 15.249 -5.900 1.00 8.22 120 ILE A CA 1
ATOM 944 C C . ILE A 1 120 ? 51.224 15.406 -4.794 1.00 8.05 120 ILE A C 1
ATOM 945 O O . ILE A 1 120 ? 50.554 14.445 -4.445 1.00 7.44 120 ILE A O 1
ATOM 950 N N . ALA A 1 121 ? 51.022 16.623 -4.290 1.00 8.20 121 ALA A N 1
ATOM 951 C CA . ALA A 1 121 ? 50.019 16.849 -3.248 1.00 8.55 121 ALA A CA 1
ATOM 952 C C . ALA A 1 121 ? 48.634 16.369 -3.682 1.00 8.15 121 ALA A C 1
ATOM 953 O O . ALA A 1 121 ? 47.860 15.834 -2.876 1.00 9.08 121 ALA A O 1
ATOM 955 N N . ALA A 1 122 ? 48.332 16.555 -4.965 1.00 8.50 122 ALA A N 1
ATOM 956 C CA . ALA A 1 122 ? 47.021 16.202 -5.502 1.00 8.30 122 ALA A CA 1
ATOM 957 C C . ALA A 1 122 ? 46.684 14.725 -5.383 1.00 8.05 122 ALA A C 1
ATOM 958 O O . ALA A 1 122 ? 45.512 14.359 -5.468 1.00 9.02 122 ALA A O 1
ATOM 960 N N . TYR A 1 123 ? 47.686 13.873 -5.176 1.00 7.67 123 TYR A N 1
ATOM 961 C CA . TYR A 1 123 ? 47.435 12.440 -5.104 1.00 7.51 123 TYR A CA 1
ATOM 962 C C . TYR A 1 123 ? 46.861 11.951 -3.785 1.00 7.65 123 TYR A C 1
ATOM 963 O O . TYR A 1 123 ? 46.261 10.885 -3.748 1.00 7.88 123 TYR A O 1
ATOM 972 N N . PHE A 1 124 ? 47.036 12.710 -2.697 1.00 7.63 124 PHE A N 1
ATOM 973 C CA . PHE A 1 124 ? 46.782 12.163 -1.370 1.00 7.99 124 PHE A CA 1
ATOM 974 C C . PHE A 1 124 ? 45.421 12.502 -0.834 1.00 8.72 124 PHE A C 1
ATOM 975 O O . PHE A 1 124 ? 45.057 13.663 -0.730 1.00 9.45 124 PHE A O 1
ATOM 983 N N . THR A 1 125 ? 44.671 11.465 -0.495 1.00 8.24 125 THR A N 1
ATOM 984 C CA . THR A 1 125 ? 43.383 11.634 0.164 1.00 9.11 125 THR A CA 1
ATOM 985 C C . THR A 1 125 ? 43.570 12.241 1.551 1.00 8.84 125 THR A C 1
ATOM 986 O O . THR A 1 125 ? 42.815 13.130 1.954 1.00 9.86 125 THR A O 1
ATOM 990 N N . GLU A 1 126 ? 44.581 11.778 2.282 1.00 8.62 126 GLU A N 1
ATOM 991 C CA . GLU A 1 126 ? 44.967 12.413 3.537 1.00 8.42 126 GLU A CA 1
ATOM 992 C C . GLU A 1 126 ? 46.459 12.229 3.767 1.00 7.98 126 GLU A C 1
ATOM 993 O O . GLU A 1 126 ? 47.025 11.167 3.476 1.00 8.19 126 GLU A O 1
ATOM 999 N N . VAL A 1 127 ? 47.078 13.295 4.260 1.00 8.40 127 VAL A N 1
ATOM 1000 C CA . VAL A 1 127 ? 48.472 13.308 4.688 1.00 8.18 127 VAL A CA 1
ATOM 1001 C C . VAL A 1 127 ? 48.479 13.449 6.207 1.00 8.59 127 VAL A C 1
ATOM 1002 O O . VAL A 1 127 ? 47.929 14.421 6.745 1.00 9.21 127 VAL A O 1
ATOM 1006 N N . VAL A 1 128 ? 49.078 12.475 6.882 1.00 8.28 128 VAL A N 1
ATOM 1007 C CA . VAL A 1 128 ? 49.238 12.491 8.338 1.00 9.20 128 VAL A CA 1
ATOM 1008 C C . VAL A 1 128 ? 50.651 12.985 8.619 1.00 9.10 128 VAL A C 1
ATOM 1009 O O . VAL A 1 128 ? 51.620 12.379 8.163 1.00 9.61 128 VAL A O 1
ATOM 1013 N N . THR A 1 129 ? 50.763 14.097 9.353 1.00 9.35 129 THR A N 1
ATOM 1014 C 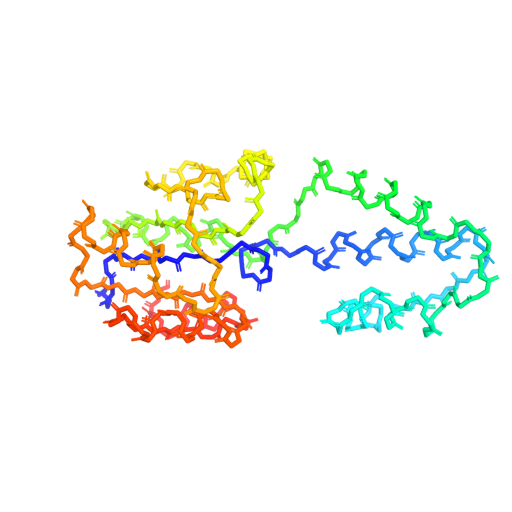CA . THR A 1 129 ? 52.050 14.605 9.821 1.00 9.82 129 THR A CA 1
ATOM 1015 C C . THR A 1 129 ? 52.055 14.544 11.344 1.00 10.16 129 THR A C 1
ATOM 1016 O O . THR A 1 129 ? 51.078 14.120 11.947 1.00 10.15 129 THR A O 1
ATOM 1020 N N . SER A 1 130 ? 53.149 14.987 11.958 1.00 10.20 130 SER A N 1
ATOM 1021 C CA . SER A 1 130 ? 53.233 14.974 13.424 1.00 10.29 130 SER A CA 1
ATOM 1022 C C . SER A 1 130 ? 52.109 15.761 14.083 1.00 10.55 130 SER A C 1
ATOM 1023 O O . SER A 1 130 ? 51.723 15.458 15.214 1.00 10.19 130 SER A O 1
ATOM 1026 N N . SER A 1 131 ? 51.566 16.755 13.382 1.00 11.31 131 SER A N 1
ATOM 1027 C CA . SER A 1 131 ? 50.527 17.601 13.953 1.00 12.75 131 SER A CA 1
ATOM 1028 C C . SER A 1 131 ? 49.199 16.867 14.167 1.00 13.17 131 SER A C 1
ATOM 1029 O O . SER A 1 131 ? 48.318 17.382 14.841 1.00 14.21 131 SER A O 1
ATOM 1032 N N . SER A 1 132 ? 49.056 15.664 13.600 1.00 13.51 132 SER A N 1
ATOM 1033 C CA . SER A 1 132 ? 47.902 14.803 13.913 1.00 14.33 132 SER A CA 1
ATOM 1034 C C . SER A 1 132 ? 47.976 14.172 15.304 1.00 13.85 132 SER A C 1
ATOM 1035 O O . SER A 1 132 ? 46.996 13.600 15.795 1.00 15.05 132 SER A O 1
ATOM 1038 N N . GLY A 1 133 ? 49.144 14.254 15.943 1.00 12.65 133 GLY A N 1
ATOM 1039 C CA . GLY A 1 133 ? 49.307 13.804 17.323 1.00 12.03 133 GLY A CA 1
ATOM 1040 C C . GLY A 1 133 ? 49.503 12.316 17.543 1.00 11.58 133 GLY A C 1
ATOM 1041 O O . GLY A 1 133 ? 49.393 11.835 18.672 1.00 12.13 133 GLY A O 1
ATOM 1042 N N . PHE A 1 134 ? 49.804 11.569 16.485 1.00 10.28 134 PHE A N 1
ATOM 1043 C CA . PHE A 1 134 ? 49.992 10.136 16.640 1.00 9.93 134 PHE A CA 1
ATOM 1044 C C . PHE A 1 134 ? 51.412 9.758 17.039 1.00 9.38 134 PHE A C 1
ATOM 1045 O O . PHE A 1 134 ? 52.377 10.496 16.790 1.00 8.97 134 PHE A O 1
ATOM 1053 N N . LYS A 1 135 ? 51.533 8.575 17.631 1.00 9.15 135 LYS A N 1
ATOM 1054 C CA . LYS A 1 135 ? 52.821 7.986 17.926 1.00 9.53 135 LYS A CA 1
ATOM 1055 C C . LYS A 1 135 ? 53.597 7.686 16.644 1.00 8.94 135 LYS A C 1
ATOM 1056 O O . LYS A 1 135 ? 53.016 7.574 15.555 1.00 9.27 135 LYS A O 1
ATOM 1062 N N . ARG A 1 136 ? 54.912 7.572 16.779 1.00 8.95 136 ARG A N 1
ATOM 1063 C CA . ARG A 1 136 ? 55.784 7.257 15.663 1.00 9.10 136 ARG A CA 1
ATOM 1064 C C . ARG A 1 136 ? 55.701 5.775 15.330 1.00 9.16 136 ARG A C 1
ATOM 1065 O O . ARG A 1 136 ? 55.515 4.927 16.208 1.00 9.64 136 ARG A O 1
ATOM 1073 N N . LYS A 1 137 ? 55.863 5.473 14.053 1.00 9.00 137 LYS A N 1
ATOM 1074 C CA . LYS A 1 137 ? 56.134 4.109 13.612 1.00 9.58 137 LYS A CA 1
ATOM 1075 C C . LYS A 1 137 ? 57.348 3.611 14.411 1.00 9.67 137 LYS A C 1
ATOM 1076 O O . LYS A 1 137 ? 58.268 4.379 14.666 1.00 10.03 137 LYS A O 1
ATOM 1082 N N . PRO A 1 138 ? 57.383 2.323 14.784 1.00 9.63 138 PRO A N 1
ATOM 1083 C CA . PRO A 1 138 ? 56.516 1.212 14.378 1.00 9.74 138 PRO A CA 1
ATOM 1084 C C . PRO A 1 138 ? 55.170 1.080 15.101 1.00 10.07 138 PRO A C 1
ATOM 1085 O O . PRO A 1 138 ? 54.430 0.131 14.834 1.00 10.18 138 PRO A O 1
ATOM 1089 N N . ASN A 1 139 ? 54.817 2.010 15.983 1.00 9.84 139 ASN A N 1
ATOM 1090 C CA . ASN A 1 139 ? 53.495 1.955 16.603 1.00 10.23 139 ASN A CA 1
ATOM 1091 C C . ASN A 1 139 ? 52.455 2.068 15.483 1.00 10.18 139 ASN A C 1
ATOM 1092 O O . ASN A 1 139 ? 52.568 2.960 14.640 1.00 10.09 139 ASN A O 1
ATOM 1097 N N . PRO A 1 140 ? 51.463 1.155 15.442 1.00 10.73 140 PRO A N 1
ATOM 1098 C CA . PRO A 1 140 ? 50.467 1.190 14.373 1.00 10.42 140 PRO A CA 1
ATOM 1099 C C . PRO A 1 140 ? 49.352 2.230 14.510 1.00 10.35 140 PRO A C 1
ATOM 1100 O O . PRO A 1 140 ? 48.446 2.238 13.688 1.00 10.50 140 PRO A O 1
ATOM 1104 N N . GLU A 1 141 ? 49.401 3.094 15.527 1.00 10.15 141 GLU A N 1
ATOM 1105 C CA . GLU A 1 141 ? 48.313 4.039 15.784 1.00 10.59 141 GLU A CA 1
ATOM 1106 C C . GLU A 1 141 ? 47.852 4.834 14.552 1.00 9.79 141 GLU A C 1
ATOM 1107 O O . GLU A 1 141 ? 46.663 4.889 14.260 1.00 10.14 141 GLU A O 1
ATOM 1113 N N . SER A 1 142 ? 48.786 5.455 13.836 1.00 9.25 142 SER A N 1
ATOM 1114 C CA . SER A 1 142 ? 48.406 6.282 12.696 1.00 9.36 142 SER A CA 1
ATOM 1115 C C . SER A 1 142 ? 47.829 5.465 11.546 1.00 9.81 142 SER A C 1
ATOM 1116 O O . SER A 1 142 ? 46.878 5.903 10.900 1.00 10.22 142 SER A O 1
ATOM 1119 N N . MET A 1 143 ? 48.370 4.277 11.314 1.00 10.69 143 MET A N 1
ATOM 1120 C CA . MET A 1 143 ? 47.835 3.448 10.225 1.00 11.37 143 MET A CA 1
ATOM 1121 C C . MET A 1 143 ? 46.474 2.834 10.617 1.00 11.39 143 MET A C 1
ATOM 1122 O O . MET A 1 143 ? 45.610 2.715 9.765 1.00 11.14 143 MET A O 1
ATOM 1127 N N . LEU A 1 144 ? 46.261 2.528 11.899 1.00 11.36 144 LEU A N 1
ATOM 1128 C CA . LEU A 1 144 ? 44.937 2.087 12.359 1.00 11.46 144 LEU A CA 1
ATOM 1129 C C . LEU A 1 144 ? 43.911 3.213 12.252 1.00 11.44 144 LEU A C 1
ATOM 1130 O O . LEU A 1 144 ? 42.743 2.978 11.940 1.00 11.38 144 LEU A O 1
ATOM 1135 N N . TYR A 1 145 ? 44.341 4.441 12.512 1.00 10.82 145 TYR A N 1
ATOM 1136 C CA . TYR A 1 145 ? 43.481 5.610 12.328 1.00 10.72 145 TYR A CA 1
ATOM 1137 C C . TYR A 1 145 ? 43.014 5.696 10.873 1.00 10.64 145 TYR A C 1
ATOM 1138 O O . TYR A 1 145 ? 41.834 5.913 10.602 1.00 10.78 145 TYR A O 1
ATOM 1147 N N . LEU A 1 146 ? 43.944 5.551 9.932 1.00 10.54 146 LEU A N 1
ATOM 1148 C CA . LEU A 1 146 ? 43.586 5.599 8.517 1.00 10.05 146 LEU A CA 1
ATOM 1149 C C . LEU A 1 146 ? 42.687 4.433 8.121 1.00 10.88 146 LEU A C 1
ATOM 1150 O O . LEU A 1 146 ? 41.726 4.606 7.372 1.00 10.27 146 LEU A O 1
ATOM 1155 N N . ARG A 1 147 ? 43.019 3.251 8.615 1.00 11.59 147 ARG A N 1
ATOM 1156 C CA . ARG A 1 147 ? 42.226 2.057 8.317 1.00 13.38 147 ARG A CA 1
ATOM 1157 C C . ARG A 1 147 ? 40.778 2.222 8.772 1.00 13.77 147 ARG A C 1
ATOM 1158 O O . ARG A 1 147 ? 39.848 1.853 8.042 1.00 14.04 147 ARG A O 1
ATOM 1166 N N . GLU A 1 148 ? 40.583 2.772 9.967 1.00 14.35 148 GLU A N 1
ATOM 1167 C CA . GLU A 1 148 ? 39.239 3.005 10.502 1.00 15.44 148 GLU A CA 1
ATOM 1168 C C . GLU A 1 148 ? 38.527 4.136 9.765 1.00 14.18 148 GLU A C 1
ATOM 1169 O O . GLU A 1 148 ? 37.385 3.997 9.314 1.00 14.39 148 GLU A O 1
ATOM 1175 N N . LYS A 1 149 ? 39.203 5.266 9.612 1.00 12.92 149 LYS A N 1
ATOM 1176 C CA . LYS A 1 149 ? 38.569 6.445 9.036 1.00 12.39 149 LYS A CA 1
ATOM 1177 C C . LYS A 1 149 ? 38.178 6.218 7.583 1.00 12.21 149 LYS A C 1
ATOM 1178 O O . LYS A 1 149 ? 37.104 6.662 7.148 1.00 13.12 149 LYS A O 1
ATOM 1184 N N . TYR A 1 150 ? 39.058 5.542 6.841 1.00 11.74 150 TYR A N 1
ATOM 1185 C CA . TYR A 1 150 ? 38.871 5.330 5.407 1.00 11.27 150 TYR A CA 1
ATOM 1186 C C . TYR A 1 150 ? 38.416 3.908 5.090 1.00 11.47 150 TYR A C 1
ATOM 1187 O O . TYR A 1 150 ? 38.298 3.527 3.926 1.00 11.75 150 TYR A O 1
ATOM 1196 N N . GLN A 1 151 ? 38.117 3.142 6.133 1.00 11.61 151 GLN A N 1
ATOM 1197 C CA . GLN A 1 151 ? 37.519 1.814 5.981 1.00 11.79 151 GLN A CA 1
ATOM 1198 C C . GLN A 1 151 ? 38.294 0.996 4.950 1.00 11.65 151 GLN A C 1
ATOM 1199 O O . GLN A 1 151 ? 37.771 0.502 3.950 1.00 11.66 151 GLN A O 1
ATOM 1205 N N . ILE A 1 152 ? 39.585 0.857 5.237 1.00 10.97 152 ILE A N 1
ATOM 1206 C CA . ILE A 1 152 ? 40.529 0.213 4.345 1.00 10.70 152 ILE A CA 1
ATOM 1207 C C . ILE A 1 152 ? 40.463 -1.306 4.505 1.00 11.14 152 ILE A C 1
ATOM 1208 O O . ILE A 1 152 ? 40.824 -1.841 5.559 1.00 12.36 152 ILE A O 1
ATOM 1213 N N . SER A 1 153 ? 40.029 -1.994 3.448 1.00 11.89 153 SER A N 1
ATOM 1214 C CA . SER A 1 153 ? 39.982 -3.464 3.415 1.00 12.01 153 SER A CA 1
ATOM 1215 C C . SER A 1 153 ? 41.061 -4.104 2.545 1.00 12.30 153 SER A C 1
ATOM 1216 O O . SER A 1 153 ? 41.337 -5.300 2.668 1.00 12.94 153 SER A O 1
ATOM 1219 N N . SER A 1 154 ? 41.645 -3.325 1.638 1.00 11.90 154 SER A N 1
ATOM 1220 C CA . SER A 1 154 ? 42.658 -3.824 0.716 1.00 12.55 154 SER A CA 1
ATOM 1221 C C . SER A 1 154 ? 43.757 -2.782 0.637 1.00 11.83 154 SER A C 1
ATOM 1222 O O . SER A 1 154 ? 43.775 -1.951 -0.274 1.00 12.93 154 SER A O 1
ATOM 1225 N N . GLY A 1 155 ? 44.665 -2.830 1.604 1.00 10.62 155 GLY A N 1
ATOM 1226 C CA . GLY A 1 155 ? 45.680 -1.791 1.756 1.00 9.90 155 GLY A CA 1
ATOM 1227 C C . GLY A 1 155 ? 47.091 -2.332 1.704 1.00 9.63 155 GLY A C 1
ATOM 1228 O O . GLY A 1 155 ? 47.375 -3.432 2.184 1.00 10.38 155 GLY A O 1
ATOM 1229 N N . LEU A 1 156 ? 47.975 -1.536 1.111 1.00 8.65 156 LEU A N 1
ATOM 1230 C CA . LEU A 1 156 ? 49.402 -1.833 1.065 1.00 8.66 156 LEU A CA 1
ATOM 1231 C C . LEU A 1 156 ? 50.173 -0.675 1.702 1.00 8.51 156 LEU A C 1
ATOM 1232 O O . LEU A 1 156 ? 49.960 0.488 1.359 1.00 8.58 156 LEU A O 1
ATOM 1237 N N . VAL A 1 157 ? 51.060 -1.007 2.631 1.00 8.29 157 VAL A N 1
ATOM 1238 C CA . VAL A 1 157 ? 51.922 -0.039 3.295 1.00 8.20 157 VAL A CA 1
ATOM 1239 C C . VAL A 1 157 ? 53.299 -0.129 2.652 1.00 8.07 157 VAL A C 1
ATOM 1240 O O . VAL A 1 157 ? 53.905 -1.201 2.642 1.00 8.20 157 VAL A O 1
ATOM 1244 N N . ILE A 1 158 ? 53.791 0.983 2.111 1.00 7.72 158 ILE A N 1
ATOM 1245 C CA . ILE A 1 158 ? 55.054 1.012 1.391 1.00 8.15 158 ILE A CA 1
ATOM 1246 C C . ILE A 1 158 ? 56.033 1.928 2.120 1.00 8.05 158 ILE A C 1
ATOM 1247 O O . ILE A 1 158 ? 55.744 3.102 2.333 1.00 7.88 158 ILE A O 1
ATOM 1252 N N . GLY A 1 159 ? 57.185 1.399 2.510 1.00 7.69 159 GLY A N 1
ATOM 1253 C CA . GLY A 1 159 ? 58.205 2.219 3.146 1.00 8.06 159 GLY A CA 1
ATOM 1254 C C . GLY A 1 159 ? 59.557 1.567 3.019 1.00 7.71 159 GLY A C 1
ATOM 1255 O O . GLY A 1 159 ? 59.663 0.385 2.710 1.00 8.26 159 GLY A O 1
ATOM 1256 N N . ASP A 1 160 ? 60.605 2.341 3.274 1.00 7.95 160 ASP A N 1
ATOM 1257 C CA . ASP A 1 160 ? 61.960 1.845 3.063 1.00 8.51 160 ASP A CA 1
ATOM 1258 C C . ASP A 1 160 ? 62.612 1.266 4.313 1.00 9.12 160 ASP A C 1
ATOM 1259 O O . ASP A 1 160 ? 63.696 0.697 4.209 1.00 9.90 160 ASP A O 1
ATOM 1264 N N . ARG A 1 161 ? 61.977 1.402 5.466 1.00 9.22 161 ARG A N 1
ATOM 1265 C CA . ARG A 1 161 ? 62.598 0.993 6.728 1.00 10.11 161 ARG A CA 1
ATOM 1266 C C . ARG A 1 161 ? 61.829 -0.095 7.462 1.00 9.49 161 ARG A C 1
ATOM 1267 O O . ARG A 1 161 ? 60.614 -0.212 7.335 1.00 9.56 161 ARG A O 1
ATOM 1275 N N . PRO A 1 162 ? 62.545 -0.900 8.269 1.00 9.53 162 PRO A N 1
ATOM 1276 C CA . PRO A 1 162 ? 61.865 -1.854 9.123 1.00 9.67 162 PRO A CA 1
ATOM 1277 C C . PRO A 1 162 ? 60.669 -1.307 9.895 1.00 9.56 162 PRO A C 1
ATOM 1278 O O . PRO A 1 162 ? 59.655 -1.989 9.992 1.00 9.33 162 PRO A O 1
ATOM 1282 N N . ILE A 1 163 ? 60.763 -0.095 10.437 1.00 9.45 163 ILE A N 1
ATOM 1283 C CA . ILE A 1 163 ? 59.647 0.424 11.239 1.00 10.02 163 ILE A CA 1
ATOM 1284 C C . ILE A 1 163 ? 58.370 0.626 10.419 1.00 9.46 163 ILE A C 1
ATOM 1285 O O . ILE A 1 163 ? 57.261 0.570 10.964 1.00 9.39 163 ILE A O 1
ATOM 1290 N N . ASP A 1 164 ? 58.526 0.844 9.110 1.00 9.38 164 ASP A N 1
ATOM 1291 C CA . ASP A 1 164 ? 57.372 1.005 8.228 1.00 9.39 164 ASP A CA 1
ATOM 1292 C C . ASP A 1 164 ? 56.651 -0.323 8.057 1.00 9.17 164 ASP A C 1
ATOM 1293 O O . ASP A 1 164 ? 55.423 -0.405 8.130 1.00 8.84 164 ASP A O 1
ATOM 1298 N N . ILE A 1 165 ? 57.448 -1.367 7.847 1.00 9.35 165 ILE A N 1
ATOM 1299 C CA . ILE A 1 165 ? 56.934 -2.721 7.723 1.00 10.00 165 ILE A CA 1
ATOM 1300 C C . ILE A 1 165 ? 56.268 -3.158 9.020 1.00 9.67 165 ILE A C 1
ATOM 1301 O O . ILE A 1 165 ? 55.176 -3.726 9.018 1.00 9.44 165 ILE A O 1
ATOM 1306 N N . GLU A 1 166 ? 56.931 -2.887 10.137 1.00 9.35 166 GLU A N 1
ATOM 1307 C CA . GLU A 1 166 ? 56.398 -3.284 11.442 1.00 9.71 166 GLU A CA 1
ATOM 1308 C C . GLU A 1 166 ? 55.085 -2.577 11.749 1.00 9.63 166 GLU A C 1
ATOM 1309 O O . GLU A 1 166 ? 54.154 -3.198 12.262 1.00 9.66 166 GLU A O 1
ATOM 1315 N N . ALA A 1 167 ? 54.986 -1.287 11.432 1.00 9.20 167 ALA A N 1
ATOM 1316 C CA . ALA A 1 167 ? 53.732 -0.566 11.641 1.00 9.43 167 ALA A CA 1
ATOM 1317 C C . ALA A 1 167 ? 52.620 -1.142 10.785 1.00 9.87 167 ALA A C 1
ATOM 1318 O O . ALA A 1 167 ? 51.497 -1.357 11.255 1.00 9.71 167 ALA A O 1
ATOM 1320 N N . GLY A 1 168 ? 52.926 -1.390 9.516 1.00 9.57 168 GLY A N 1
ATOM 1321 C CA . GLY A 1 168 ? 51.926 -1.947 8.605 1.00 10.22 168 GLY A CA 1
ATOM 1322 C C . GLY A 1 168 ? 51.427 -3.299 9.084 1.00 10.82 168 GLY A C 1
ATOM 1323 O O . GLY A 1 168 ? 50.217 -3.544 9.122 1.00 11.58 168 GLY A O 1
ATOM 1324 N N . GLN A 1 169 ? 52.352 -4.186 9.437 1.00 11.77 169 GLN A N 1
ATOM 1325 C CA . GLN A 1 169 ? 51.991 -5.529 9.921 1.00 13.60 169 GLN A CA 1
ATOM 1326 C C . GLN A 1 169 ? 51.103 -5.423 11.157 1.00 13.49 169 GLN A C 1
ATOM 1327 O O . GLN A 1 169 ? 50.084 -6.115 11.267 1.00 13.82 169 GLN A O 1
ATOM 1333 N N . ALA A 1 170 ? 51.485 -4.559 12.092 1.00 13.22 170 ALA A N 1
ATOM 1334 C CA . ALA A 1 170 ? 50.737 -4.408 13.348 1.00 13.67 170 ALA A CA 1
ATOM 1335 C C . ALA A 1 170 ? 49.349 -3.805 13.131 1.00 14.16 170 ALA A C 1
ATOM 1336 O O . ALA A 1 170 ? 48.460 -3.932 13.983 1.00 15.73 170 ALA A O 1
ATOM 1338 N N . ALA A 1 171 ? 49.164 -3.142 11.996 1.00 13.44 171 ALA A N 1
ATOM 1339 C CA . ALA A 1 171 ? 47.875 -2.580 11.621 1.00 13.42 171 ALA A CA 1
ATOM 1340 C C . ALA A 1 171 ? 47.040 -3.551 10.783 1.00 13.44 171 ALA A C 1
ATOM 1341 O O . ALA A 1 171 ? 45.944 -3.196 10.356 1.00 13.96 171 ALA A O 1
ATOM 1343 N N . GLY A 1 172 ? 47.565 -4.751 10.546 1.00 13.25 172 GLY A N 1
ATOM 1344 C CA . GLY A 1 172 ? 46.870 -5.775 9.765 1.00 13.40 172 GLY A CA 1
ATOM 1345 C C . GLY A 1 172 ? 46.905 -5.578 8.261 1.00 13.59 172 GLY A C 1
ATOM 1346 O O . GLY A 1 172 ? 46.075 -6.136 7.546 1.00 14.33 172 GLY A O 1
ATOM 1347 N N . LEU A 1 173 ? 47.877 -4.810 7.767 1.00 13.10 173 LEU A N 1
ATOM 1348 C CA . LEU A 1 173 ? 47.961 -4.497 6.351 1.00 12.91 173 LEU A CA 1
ATOM 1349 C C . LEU A 1 173 ? 49.149 -5.205 5.719 1.00 12.25 173 LEU A C 1
ATOM 1350 O O . LEU A 1 173 ? 50.150 -5.469 6.373 1.00 13.18 173 LEU A O 1
ATOM 1355 N N . ASP A 1 174 ? 49.037 -5.500 4.428 1.00 12.08 174 ASP A N 1
ATOM 1356 C CA . ASP A 1 174 ? 50.183 -5.989 3.683 1.00 10.97 174 ASP A CA 1
ATOM 1357 C C . ASP A 1 174 ? 51.222 -4.880 3.568 1.00 9.97 174 ASP A C 1
ATOM 1358 O O . ASP A 1 174 ? 50.897 -3.690 3.659 1.00 9.05 174 ASP A O 1
ATOM 1363 N N . THR A 1 175 ? 52.467 -5.286 3.365 1.00 9.17 175 THR A N 1
ATOM 1364 C CA . THR A 1 175 ? 53.578 -4.349 3.307 1.00 8.95 175 THR A CA 1
ATOM 1365 C C . THR A 1 175 ? 54.489 -4.584 2.102 1.00 9.16 175 THR A C 1
ATOM 1366 O O . THR A 1 175 ? 54.533 -5.683 1.539 1.00 9.74 175 THR A O 1
ATOM 1370 N N . HIS A 1 176 ? 55.222 -3.539 1.733 1.00 8.07 176 HIS A N 1
ATOM 1371 C CA . HIS A 1 176 ? 56.258 -3.630 0.730 1.00 8.29 176 HIS A CA 1
ATOM 1372 C C . HIS A 1 176 ? 57.464 -2.838 1.203 1.00 8.04 176 HIS A C 1
ATOM 1373 O O . HIS A 1 176 ? 57.361 -1.658 1.496 1.00 8.01 176 HIS A O 1
ATOM 1380 N N . LEU A 1 177 ? 58.605 -3.515 1.300 1.00 7.63 177 LEU A N 1
ATOM 1381 C CA . LEU A 1 177 ? 59.858 -2.883 1.655 1.00 8.40 177 LEU A CA 1
ATOM 1382 C C . LEU A 1 177 ? 60.451 -2.278 0.394 1.00 8.50 177 LEU A C 1
ATOM 1383 O O . LEU A 1 177 ? 60.997 -2.978 -0.463 1.00 8.97 177 LEU A O 1
ATOM 1388 N N . PHE A 1 178 ? 60.309 -0.964 0.274 1.00 8.21 178 PHE A N 1
ATOM 1389 C CA . PHE A 1 178 ? 60.653 -0.270 -0.955 1.00 8.35 178 PHE A CA 1
ATOM 1390 C C . PHE A 1 178 ? 62.138 -0.262 -1.240 1.00 9.19 178 PHE A C 1
ATOM 1391 O O . PHE A 1 178 ? 62.933 0.119 -0.375 1.00 9.82 178 PHE A 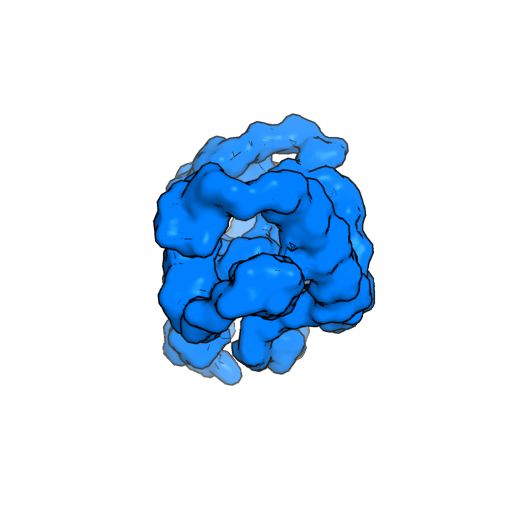O 1
ATOM 1399 N N . THR A 1 179 ? 62.494 -0.656 -2.461 1.00 9.02 179 THR A N 1
ATOM 1400 C CA . THR A 1 179 ? 63.855 -0.509 -2.959 1.00 9.45 179 THR A CA 1
ATOM 1401 C C . THR A 1 179 ? 63.922 0.321 -4.243 1.00 9.51 179 THR A C 1
ATOM 1402 O O . THR A 1 179 ? 64.856 1.088 -4.433 1.00 10.70 179 THR A O 1
ATOM 1406 N N . SER A 1 180 ? 62.940 0.171 -5.132 1.00 9.51 180 SER A N 1
ATOM 1407 C CA . SER A 1 180 ? 62.853 1.003 -6.337 1.00 9.24 180 SER A CA 1
ATOM 1408 C C . SER A 1 180 ? 61.439 1.045 -6.881 1.00 8.79 180 SER A C 1
ATOM 1409 O O . SER A 1 180 ? 60.636 0.157 -6.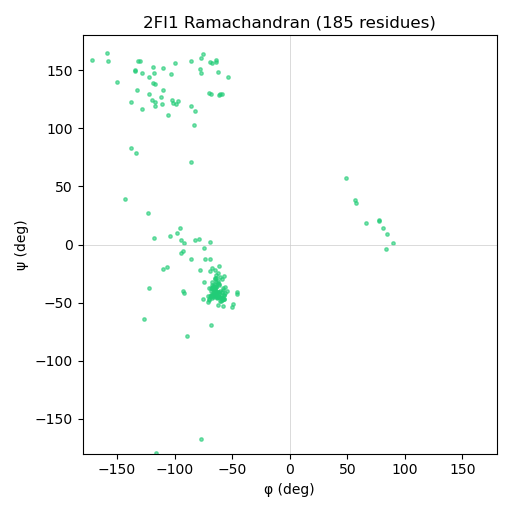630 1.00 8.19 180 SER A O 1
ATOM 1412 N N . ILE A 1 181 ? 61.145 2.078 -7.654 1.00 9.19 181 ILE A N 1
ATOM 1413 C CA . ILE A 1 181 ? 59.848 2.177 -8.292 1.00 9.98 181 ILE A CA 1
ATOM 1414 C C . ILE A 1 181 ? 59.632 1.038 -9.297 1.00 9.64 181 ILE A C 1
ATOM 1415 O O . ILE A 1 181 ? 58.555 0.451 -9.341 1.00 9.02 181 ILE A O 1
ATOM 1420 N N . VAL A 1 182 ? 60.656 0.715 -10.078 1.00 10.25 182 VAL A N 1
ATOM 1421 C CA . VAL A 1 182 ? 60.560 -0.383 -11.039 1.00 11.49 182 VAL A CA 1
ATOM 1422 C C . VAL A 1 182 ? 60.188 -1.690 -10.332 1.00 10.16 182 VAL A C 1
ATOM 1423 O O . VAL A 1 182 ? 59.336 -2.440 -10.802 1.00 10.17 182 VAL A O 1
ATOM 1427 N N . ASN A 1 183 ? 60.815 -1.959 -9.190 1.00 9.75 183 ASN A N 1
ATOM 1428 C CA . ASN A 1 183 ? 60.519 -3.196 -8.488 1.00 9.36 183 ASN A CA 1
ATOM 1429 C C . ASN A 1 183 ? 59.114 -3.229 -7.902 1.00 8.99 183 ASN A C 1
ATOM 1430 O O . ASN A 1 183 ? 58.466 -4.275 -7.896 1.00 9.39 183 ASN A O 1
ATOM 1435 N N . LEU A 1 184 ? 58.643 -2.092 -7.391 1.00 8.61 184 LEU A N 1
ATOM 1436 C CA . LEU A 1 184 ? 57.279 -2.013 -6.895 1.00 9.00 184 LEU A CA 1
ATOM 1437 C C . LEU A 1 184 ? 56.285 -2.237 -8.038 1.00 8.77 184 LEU A C 1
ATOM 1438 O O . LEU A 1 184 ? 55.314 -2.966 -7.881 1.00 8.81 184 LEU A O 1
ATOM 1443 N N . ARG A 1 185 ? 56.548 -1.633 -9.194 1.00 8.76 185 ARG A N 1
ATOM 1444 C CA . ARG A 1 185 ? 55.717 -1.904 -10.379 1.00 9.53 185 ARG A CA 1
ATOM 1445 C C . ARG A 1 185 ? 55.690 -3.388 -10.711 1.00 10.10 185 ARG A C 1
ATOM 1446 O O . ARG A 1 185 ? 54.639 -3.929 -11.033 1.00 10.30 185 ARG A O 1
ATOM 1454 N N . GLN A 1 186 ? 56.847 -4.046 -10.647 1.00 10.75 186 GLN A N 1
ATOM 1455 C CA . GLN A 1 186 ? 56.921 -5.478 -10.967 1.00 12.47 186 GLN A CA 1
ATOM 1456 C C . GLN A 1 186 ? 56.061 -6.307 -10.017 1.00 12.21 186 GLN A C 1
ATOM 1457 O O . GLN A 1 186 ? 55.375 -7.234 -10.443 1.00 12.74 186 GLN A O 1
ATOM 1463 N N . VAL A 1 187 ? 56.074 -5.969 -8.733 1.00 12.06 187 VAL A N 1
ATOM 1464 C CA . VAL A 1 187 ? 55.263 -6.681 -7.752 1.00 13.20 187 VAL A CA 1
ATOM 1465 C C . VAL A 1 187 ? 53.764 -6.431 -7.975 1.00 12.78 187 VAL A C 1
ATOM 1466 O O . VAL A 1 187 ? 52.938 -7.312 -7.716 1.00 13.81 187 VAL A O 1
ATOM 1470 N N . LEU A 1 188 ? 53.424 -5.238 -8.459 1.00 12.01 188 LEU A N 1
ATOM 1471 C CA . LEU A 1 188 ? 52.026 -4.838 -8.669 1.00 12.14 188 LEU A CA 1
ATOM 1472 C C . LEU A 1 188 ? 51.480 -5.123 -10.080 1.00 11.53 188 LEU A C 1
ATOM 1473 O O . LEU A 1 188 ? 50.288 -4.905 -10.320 1.00 12.11 188 LEU A O 1
ATOM 1478 N N . ASP A 1 189 ? 52.335 -5.578 -10.994 1.00 10.81 189 ASP A N 1
ATOM 1479 C CA . ASP A 1 189 ? 51.956 -5.792 -12.401 1.00 11.10 189 ASP A CA 1
ATOM 1480 C C . ASP A 1 189 ? 51.427 -4.503 -13.055 1.00 10.88 189 ASP A C 1
ATOM 1481 O O . ASP A 1 189 ? 50.502 -4.557 -13.869 1.00 10.44 189 ASP A O 1
ATOM 1486 N N . ILE A 1 190 ? 51.977 -3.340 -12.715 1.00 10.68 190 ILE A N 1
ATOM 1487 C CA . ILE A 1 190 ? 51.385 -2.080 -13.204 1.00 10.99 190 ILE A CA 1
ATOM 1488 C C . ILE A 1 190 ? 52.390 -1.174 -13.879 1.00 11.21 190 ILE A C 1
ATOM 1489 O O . ILE A 1 190 ? 52.030 -0.460 -14.840 1.00 10.68 190 ILE A O 1
#

Organism: Streptococcus pneumoniae serotype 4 (strain ATCC BAA-334 / TIGR4) (NCBI:txid170187)

Radius of gyration: 17.76 Å; Cα contacts (8 Å, |Δi|>4): 290; chains: 1; bounding box: 52×32×31 Å

B-factor: mean 17.88, std 13.74, range [4.03, 170.75]

Foldseek 3Di:
DQFQEEEEEPDPFFFPLLQLLLVLLQVLCVVVVDHDDSVVLSVQVVVHPVSSCVVRPVPPPCSVVSSVVSSVVSLLQTDTAPCNVVVLVVSVVVNHAYEYEEAAPCVVVVSCVNVVNNVRHPYYHYCVVVDDDFVALVVVLVCCVVVVGDGYEFEDQDPRSCNNQVVSVYHYDNDDHPVVVCVVVVD

Nearest PDB structures (foldseek):
  2fi1-assembly1_A  TM=1.005E+00  e=1.078E-39  Streptococcus pneumoniae TIGR4
  2go7-assembly3_C  TM=7.274E-01  e=1.445E-14  Streptococcus pneumoniae TIGR4
  3sd7-assembly1_A  TM=7.223E-01  e=4.690E-11  Clostridioides difficile 630
  2gfh-assembly1_A  TM=7.081E-01  e=5.508E-10  Mus musculus
  3k1z-assembly1_A  TM=7.083E-01  e=1.296E-08  Homo sapiens

CATH classification: 3.40.50.1000 (+1 more: 1.10.150.240)

Solvent-accessible surface area: 9787 Å² total; per-residue (Å²): 120,114,43,82,2,1,1,4,17,14,32,8,0,1,10,19,40,58,45,1,11,0,36,0,0,46,74,0,0,64,123,63,71,49,127,60,78,79,104,47,0,39,106,4,6,108,92,40,39,98,95,0,31,122,67,29,2,68,140,42,138,87,4,93,110,88,4,91,106,22,32,62,135,51,39,106,144,17,70,37,46,162,27,1,54,93,0,0,71,49,0,39,101,116,44,11,66,0,0,0,4,14,53,178,96,68,91,4,76,93,9,2,118,100,18,91,0,32,106,46,22,69,30,36,3,6,52,85,52,63,56,129,143,9,63,65,32,69,3,5,76,63,0,78,143,109,42,155,5,114,38,6,4,1,1,0,42,122,89,28,4,30,81,1,0,117,62,3,56,14,80,43,19,96,10,100,45,10,118,60,0,51,132,75,12,113,59

Sequence (187 aa):
MKYHDYIWDLGGTLLDNYETSTAAFVETLALYGITQDHDSVYQALKVSTPFAIETFAPNLENFLEKYKENEARELEHPILFEGVSDLLEDISNQGGRHFLVSHRNDQVLEILEKTSIAAYFTEVVTSSSGFKRKPNPESMLYLREKYQISSGLVIGDRPIDIEAGQAAGLDTHLFTSIVNLRQVLDI

InterPro domains:
  IPR006439 HAD hydrolase, subfamily IA [TIGR01549] (9-172)
  IPR023198 Phosphoglycolate phosphatase-like, domain 2 [G3DSA:1.10.150.240] (19-82)
  IPR023214 HAD superfamily [G3DSA:3.40.50.1000] (9-173)
  IPR036412 HAD-like superfamily [SSF56784] (4-186)
  IPR041492 Haloacid dehalogenase-like hydrolase [PF13419] (9-175)
  IPR050155 HAD-like hydrolase superfamily [PTHR43434] (3-178)

Secondary structure (DSSP, 8-state):
---SEEEE-TBTTTB-HHHHHHHHHHHHHHHTT----HHHHHHHHHH-HHHHHHHH-TT-TTHHHHHHHHHHHHTTS--BPTTHHHHHHHHHHTT-EEEEE-SS-THHHHHHHHTT-GGGEEEEE-GGG-PPPTTS-HHHHHHHHHTT-SSEEEEESSHHHHHHHHHTT-EEEE-S-HHHHHHHHT-